Protein AF-A0A7Y2H9N5-F1 (afdb_monomer)

Sequence (284 aa):
MPDDRLIKADSIVIKDEVNLEAYFSIPNNLPDISNSGILATIIVDNEKDGYAIYPQGFRVRKGTVVSSENAFQDFYELSEIRHVDGIAFPFRNILYETIRNTFFHVAIWFAMFLLLVISCFYSIRYLRLGSYIDDLKSSSLTTVAIYFGMAGIITGSIWAKFTWGTFWTSDIKLNMSAIALLIYLAYLVLRNSISDVDSKARISAVYNLFAFVCLMILVMVIPRLTDSLHPGNGGNPALGGEDLDNTLRMVFYPAIIAYTLLGIWMAQLFYRYKRLKMKIKLKE

pLDDT: mean 84.56, std 14.99, range [38.84, 98.81]

Radius of gyration: 26.92 Å; Cα contacts (8 Å, |Δi|>4): 345; chains: 1; bounding box: 56×37×90 Å

Nearest PDB structures (foldseek):
  7f02-assembly1_C  TM=8.767E-01  e=5.981E-07  Escherichia coli BL21(DE3)
  8uao-assembly1_B  TM=3.957E-01  e=4.731E+00  synthetic construct
  4o9u-assembly1_B  TM=2.502E-01  e=1.373E+00  Thermus thermophilus HB27
  3c18-assembly2_C  TM=2.153E-01  e=1.942E+00  Exiguobacterium sibiricum 255-15
  4o9t-assembly3_F  TM=2.279E-01  e=5.767E+00  Thermus thermophilus HB27

Mean predicted aligned error: 9.77 Å

Structure (mmCIF, N/CA/C/O backbone):
data_AF-A0A7Y2H9N5-F1
#
_entry.id   AF-A0A7Y2H9N5-F1
#
loop_
_atom_site.group_PDB
_atom_site.id
_atom_site.type_symbol
_atom_site.label_atom_id
_atom_site.label_alt_id
_atom_site.label_comp_id
_atom_site.label_asym_id
_atom_site.label_entity_id
_atom_site.label_seq_id
_atom_site.pdbx_PDB_ins_code
_atom_site.Cartn_x
_atom_site.Cartn_y
_atom_site.Cartn_z
_atom_site.occupancy
_atom_site.B_iso_or_equiv
_atom_site.auth_seq_id
_atom_site.auth_comp_id
_atom_site.auth_asym_id
_atom_site.auth_atom_id
_atom_site.pdbx_PDB_model_num
ATOM 1 N N . MET A 1 1 ? 12.245 8.462 -39.041 1.00 47.53 1 MET A N 1
ATOM 2 C CA . MET A 1 1 ? 11.775 7.437 -40.000 1.00 47.53 1 MET A CA 1
ATOM 3 C C . MET A 1 1 ? 10.300 7.713 -40.246 1.00 47.53 1 MET A C 1
ATOM 5 O O . MET A 1 1 ? 9.697 8.241 -39.322 1.00 47.53 1 MET A O 1
ATOM 9 N N . PRO A 1 2 ? 9.701 7.409 -41.413 1.00 46.94 2 PRO A N 1
ATOM 10 C CA . PRO A 1 2 ? 8.264 7.114 -41.407 1.00 46.94 2 PRO A CA 1
ATOM 11 C C . PRO A 1 2 ? 8.028 6.057 -40.317 1.00 46.94 2 PRO A C 1
ATOM 13 O O . PRO A 1 2 ? 8.857 5.153 -40.196 1.00 46.94 2 PRO A O 1
ATOM 16 N N . ASP A 1 3 ? 7.004 6.248 -39.491 1.00 57.97 3 ASP A N 1
ATOM 17 C CA . ASP A 1 3 ? 6.936 5.769 -38.098 1.00 57.97 3 ASP A CA 1
ATOM 18 C C . ASP A 1 3 ? 7.091 4.246 -37.880 1.00 57.97 3 ASP A C 1
ATOM 20 O O . ASP A 1 3 ? 7.321 3.826 -36.749 1.00 57.97 3 ASP A O 1
ATOM 24 N N . ASP A 1 4 ? 7.116 3.438 -38.947 1.00 67.00 4 ASP A N 1
ATOM 25 C CA . ASP A 1 4 ? 7.062 1.974 -38.881 1.00 67.00 4 ASP A CA 1
ATOM 26 C C . ASP A 1 4 ? 8.245 1.214 -39.525 1.00 67.00 4 ASP A C 1
ATOM 28 O O . ASP A 1 4 ? 8.124 0.031 -39.845 1.00 67.00 4 ASP A O 1
ATOM 32 N N . ARG A 1 5 ? 9.397 1.863 -39.758 1.00 75.25 5 ARG A N 1
ATOM 33 C CA . ARG A 1 5 ? 10.570 1.211 -40.386 1.00 75.25 5 ARG A CA 1
ATOM 34 C C . ARG A 1 5 ? 11.716 0.951 -39.414 1.00 75.25 5 ARG A C 1
ATOM 36 O O . ARG A 1 5 ? 12.209 1.872 -38.761 1.00 75.25 5 ARG A O 1
ATOM 43 N N . LEU A 1 6 ? 12.194 -0.289 -39.399 1.00 82.75 6 LEU A N 1
ATOM 44 C CA . LEU A 1 6 ? 13.277 -0.791 -38.558 1.00 82.75 6 LEU A CA 1
ATOM 45 C C . LEU A 1 6 ? 14.574 -0.956 -39.356 1.00 82.75 6 LEU A C 1
ATOM 47 O O . LEU A 1 6 ? 14.556 -1.296 -40.539 1.00 82.75 6 LEU A O 1
ATOM 51 N N . ILE A 1 7 ? 15.703 -0.765 -38.673 1.00 85.56 7 ILE A N 1
ATOM 52 C CA . ILE A 1 7 ? 17.037 -1.128 -39.159 1.00 85.56 7 ILE A CA 1
ATOM 53 C C . ILE A 1 7 ? 17.534 -2.291 -38.298 1.00 85.56 7 ILE A C 1
ATOM 55 O O . ILE A 1 7 ? 17.588 -2.166 -37.072 1.00 85.56 7 ILE A O 1
ATOM 59 N N . LYS A 1 8 ? 17.898 -3.416 -38.925 1.00 86.62 8 LYS A N 1
ATOM 60 C CA . LYS A 1 8 ? 18.530 -4.545 -38.225 1.00 86.62 8 LYS A CA 1
ATOM 61 C C . LYS A 1 8 ? 20.009 -4.249 -37.974 1.00 86.62 8 LYS A C 1
ATOM 63 O O . LYS A 1 8 ? 20.647 -3.539 -38.746 1.00 86.62 8 LYS A O 1
ATOM 68 N N . ALA A 1 9 ? 20.536 -4.793 -36.881 1.00 88.50 9 ALA A N 1
ATOM 69 C CA . ALA A 1 9 ? 21.967 -4.748 -36.616 1.00 88.50 9 ALA A CA 1
ATOM 70 C C . ALA A 1 9 ? 22.714 -5.570 -37.674 1.00 88.50 9 ALA A C 1
ATOM 72 O O . ALA A 1 9 ? 22.300 -6.685 -37.991 1.00 88.50 9 ALA A O 1
ATOM 73 N N . ASP A 1 10 ? 23.826 -5.040 -38.178 1.00 86.62 10 ASP A N 1
ATOM 74 C CA . ASP A 1 10 ? 24.719 -5.747 -39.100 1.00 86.62 10 ASP A CA 1
ATOM 75 C C . ASP A 1 10 ? 25.422 -6.907 -38.387 1.00 86.62 10 ASP A C 1
ATOM 77 O O . ASP A 1 10 ? 25.680 -7.961 -38.966 1.00 86.62 10 ASP A O 1
ATOM 81 N N . SER A 1 11 ? 25.738 -6.713 -37.105 1.00 88.94 11 SER A N 1
ATOM 82 C CA . SER A 1 11 ? 26.273 -7.755 -36.237 1.00 88.94 11 SER A CA 1
ATOM 83 C C . SER A 1 11 ? 25.913 -7.501 -34.776 1.00 88.94 11 SER A C 1
ATOM 85 O O . SER A 1 11 ? 25.726 -6.360 -34.346 1.00 88.94 11 SER A O 1
ATOM 87 N N . ILE A 1 12 ? 25.801 -8.591 -34.016 1.00 91.12 12 ILE A N 1
ATOM 88 C CA . ILE A 1 12 ? 25.494 -8.588 -32.586 1.00 91.12 12 ILE A CA 1
ATOM 89 C C . ILE A 1 12 ? 26.503 -9.498 -31.887 1.00 91.12 12 ILE A C 1
ATOM 91 O O . ILE A 1 12 ? 26.704 -10.641 -32.297 1.00 91.12 12 ILE A O 1
ATOM 95 N N . VAL A 1 13 ? 27.121 -9.000 -30.821 1.00 92.94 13 VAL A N 1
ATOM 96 C CA . VAL A 1 13 ? 28.043 -9.736 -29.955 1.00 92.94 13 VAL A CA 1
ATOM 97 C C . VAL A 1 13 ? 27.465 -9.746 -28.545 1.00 92.94 13 VAL A C 1
ATOM 99 O O . VAL A 1 13 ? 27.363 -8.709 -27.893 1.00 92.94 13 VAL A O 1
ATOM 102 N N . ILE A 1 14 ? 27.076 -10.924 -28.061 1.00 89.69 14 ILE A N 1
ATOM 103 C CA . ILE A 1 14 ? 26.578 -11.097 -26.691 1.00 89.69 14 ILE A CA 1
ATOM 104 C C . ILE A 1 14 ? 27.788 -11.141 -25.754 1.00 89.69 14 ILE A C 1
ATOM 106 O O . ILE A 1 14 ? 28.658 -11.996 -25.921 1.00 89.69 14 ILE A O 1
ATOM 110 N N . LYS A 1 15 ? 27.858 -10.218 -24.788 1.00 90.75 15 LYS A N 1
ATOM 111 C CA . LYS A 1 15 ? 28.955 -10.166 -23.809 1.00 90.75 15 LYS A CA 1
ATOM 112 C C . LYS A 1 15 ? 28.646 -10.988 -22.566 1.00 90.75 15 LYS A C 1
ATOM 114 O O . LYS A 1 15 ? 29.507 -11.730 -22.104 1.00 90.75 15 LYS A O 1
ATOM 119 N N . ASP A 1 16 ? 27.436 -10.848 -22.037 1.00 87.12 16 ASP A N 1
ATOM 120 C CA . ASP A 1 16 ? 26.943 -11.582 -20.871 1.00 87.12 16 ASP A CA 1
ATOM 121 C C . ASP A 1 16 ? 25.401 -11.571 -20.831 1.00 87.12 16 ASP A C 1
ATOM 123 O O . ASP A 1 16 ? 24.751 -11.242 -21.823 1.00 87.12 16 ASP A O 1
ATOM 127 N N . GLU A 1 17 ? 24.814 -11.964 -19.697 1.00 77.00 17 GLU A N 1
ATOM 128 C CA . GLU A 1 17 ? 23.360 -12.053 -19.499 1.00 77.00 17 GLU A CA 1
ATOM 129 C C . GLU A 1 17 ? 22.627 -10.703 -19.601 1.00 77.00 17 GLU A C 1
ATOM 131 O O . GLU A 1 17 ? 21.421 -10.688 -19.837 1.00 77.00 17 GLU A O 1
ATOM 136 N N . VAL A 1 18 ? 23.320 -9.574 -19.419 1.00 77.38 18 VAL A N 1
ATOM 137 C CA . VAL A 1 18 ? 22.718 -8.227 -19.404 1.00 77.38 18 VAL A CA 1
ATOM 138 C C . VAL A 1 18 ? 23.385 -7.238 -20.365 1.00 77.38 18 VAL A C 1
ATOM 140 O O . VAL A 1 18 ? 22.888 -6.125 -20.530 1.00 77.38 18 VAL A O 1
ATOM 143 N N . ASN A 1 19 ? 24.480 -7.623 -21.024 1.00 82.94 19 ASN A N 1
ATOM 144 C CA . ASN A 1 19 ? 25.237 -6.778 -21.942 1.00 82.94 19 ASN A CA 1
ATOM 145 C C . ASN A 1 19 ? 25.379 -7.423 -23.328 1.00 82.94 19 ASN A C 1
ATOM 147 O O . ASN A 1 19 ? 25.821 -8.565 -23.477 1.00 82.94 19 ASN A O 1
ATOM 151 N N . LEU A 1 20 ? 25.111 -6.631 -24.366 1.00 89.25 20 LEU A N 1
ATOM 152 C CA . LEU A 1 20 ? 25.416 -6.951 -25.760 1.00 89.25 20 LEU A CA 1
ATOM 153 C C . LEU A 1 20 ? 26.027 -5.735 -26.462 1.00 89.25 20 LEU A C 1
ATOM 155 O O . LEU A 1 20 ? 25.788 -4.593 -26.069 1.00 89.25 20 LEU A O 1
ATOM 159 N N . GLU A 1 21 ? 26.799 -5.981 -27.513 1.00 91.50 21 GLU A N 1
ATOM 160 C CA . GLU A 1 21 ? 27.216 -4.977 -28.490 1.00 91.50 21 GLU A CA 1
ATOM 161 C C . GLU A 1 21 ? 26.502 -5.234 -29.810 1.00 91.50 21 GLU A C 1
ATOM 163 O O . GLU A 1 21 ? 26.404 -6.374 -30.257 1.00 91.50 21 GLU A O 1
ATOM 168 N N . ALA A 1 22 ? 26.003 -4.175 -30.437 1.00 89.94 22 ALA A N 1
ATOM 169 C CA . ALA A 1 22 ? 25.350 -4.248 -31.733 1.00 89.94 22 ALA A CA 1
ATOM 170 C C . ALA A 1 22 ? 25.894 -3.146 -32.641 1.00 89.94 22 ALA A C 1
ATOM 172 O O . ALA A 1 22 ? 26.078 -2.004 -32.210 1.00 89.94 22 ALA A O 1
ATOM 173 N N . TYR A 1 23 ? 26.149 -3.502 -33.895 1.00 87.75 23 TYR A N 1
ATOM 174 C CA . TYR A 1 23 ? 26.691 -2.607 -34.908 1.00 87.75 23 TYR A CA 1
ATOM 175 C C . TYR A 1 23 ? 25.625 -2.329 -35.957 1.00 87.75 23 TYR A C 1
ATOM 177 O O . TYR A 1 23 ? 24.941 -3.245 -36.404 1.00 87.75 23 TYR A O 1
ATOM 185 N N . PHE A 1 24 ? 25.483 -1.062 -36.333 1.00 84.56 24 PHE A N 1
ATOM 186 C CA . PHE A 1 24 ? 24.484 -0.616 -37.294 1.00 84.56 24 PHE A CA 1
ATOM 187 C C . PHE A 1 24 ? 25.129 0.317 -38.309 1.00 84.56 24 PHE A C 1
ATOM 189 O O . PHE A 1 24 ? 25.704 1.347 -37.949 1.00 84.56 24 PHE A O 1
ATOM 196 N N . SER A 1 25 ? 24.954 -0.003 -39.579 1.00 81.25 25 SER A N 1
ATOM 197 C CA . SER A 1 25 ? 25.138 0.925 -40.680 1.00 81.25 25 SER A CA 1
ATOM 198 C C . SER A 1 25 ? 23.937 1.859 -40.689 1.00 81.25 25 SER A C 1
ATOM 200 O O . SER A 1 25 ? 22.802 1.403 -40.629 1.00 81.25 25 SER A O 1
ATOM 202 N N . ILE A 1 26 ? 24.172 3.171 -40.685 1.00 78.69 26 ILE A N 1
ATOM 203 C CA . ILE A 1 26 ? 23.103 4.175 -40.668 1.00 78.69 26 ILE A CA 1
ATOM 204 C C . ILE A 1 26 ? 23.019 4.809 -42.058 1.00 78.69 26 ILE A C 1
ATOM 206 O O . ILE A 1 26 ? 24.026 5.339 -42.534 1.00 78.69 26 ILE A O 1
ATOM 210 N N . PRO A 1 27 ? 21.847 4.799 -42.717 1.00 74.06 27 PRO A N 1
ATOM 211 C CA . PRO A 1 27 ? 21.737 5.294 -44.077 1.00 74.06 27 PRO A CA 1
ATOM 212 C C . PRO A 1 27 ? 21.846 6.825 -44.131 1.00 74.06 27 PRO A C 1
ATOM 214 O O . PRO A 1 27 ? 21.328 7.557 -43.285 1.00 74.06 27 PRO A O 1
ATOM 217 N N . ASN A 1 28 ? 22.508 7.327 -45.176 1.00 69.00 28 ASN A N 1
ATOM 218 C CA . ASN A 1 28 ? 22.804 8.756 -45.346 1.00 69.00 28 ASN A CA 1
ATOM 219 C C . ASN A 1 28 ? 21.582 9.607 -45.748 1.00 69.00 28 ASN A C 1
ATOM 221 O O . ASN A 1 28 ? 21.656 10.837 -45.739 1.00 69.00 28 ASN A O 1
ATOM 225 N N . ASN A 1 29 ? 20.463 8.973 -46.110 1.00 67.25 29 ASN A N 1
ATOM 226 C CA . ASN A 1 29 ? 19.250 9.605 -46.638 1.00 67.25 29 ASN A CA 1
ATOM 227 C C . ASN A 1 29 ? 18.117 9.745 -45.601 1.00 67.25 29 ASN A C 1
ATOM 229 O O . ASN A 1 29 ? 16.952 9.873 -45.981 1.00 67.25 29 ASN A O 1
ATOM 233 N N . LEU A 1 30 ? 18.428 9.719 -44.300 1.00 69.75 30 LEU A N 1
ATOM 234 C CA . LEU A 1 30 ? 17.408 9.895 -43.265 1.00 69.75 30 LEU A CA 1
ATOM 235 C C . LEU A 1 30 ? 16.786 11.308 -43.325 1.00 69.75 30 LEU A C 1
ATOM 237 O O . LEU A 1 30 ? 17.517 12.296 -43.437 1.00 69.75 30 LEU A O 1
ATOM 241 N N . PRO A 1 31 ? 15.449 11.434 -43.240 1.00 61.16 31 PRO A N 1
ATOM 242 C CA . PRO A 1 31 ? 14.781 12.730 -43.240 1.00 61.16 31 PRO A CA 1
ATOM 243 C C . PRO A 1 31 ? 15.096 13.506 -41.951 1.00 61.16 31 PRO A C 1
ATOM 245 O O . PRO A 1 31 ? 15.011 12.957 -40.858 1.00 61.16 31 PRO A O 1
ATOM 248 N N . ASP A 1 32 ? 15.427 14.790 -42.101 1.00 58.81 32 ASP A N 1
ATOM 249 C CA . ASP A 1 32 ? 15.583 15.779 -41.023 1.00 58.81 32 ASP A CA 1
ATOM 250 C C . ASP A 1 32 ? 16.730 15.548 -40.010 1.00 58.81 32 ASP A C 1
ATOM 252 O O . ASP A 1 32 ? 16.588 15.666 -38.794 1.00 58.81 32 ASP A O 1
ATOM 256 N N . ILE A 1 33 ? 17.937 15.274 -40.514 1.00 60.38 33 ILE A N 1
ATOM 257 C CA . ILE A 1 33 ? 19.158 15.168 -39.686 1.00 60.38 33 ILE A CA 1
ATOM 258 C C . ILE A 1 33 ? 19.819 16.540 -39.421 1.00 60.38 33 ILE A C 1
ATOM 260 O O . ILE A 1 33 ? 21.003 16.613 -39.088 1.00 60.38 33 ILE A O 1
ATOM 264 N N . SER A 1 34 ? 19.094 17.641 -39.641 1.00 58.47 34 SER A N 1
ATOM 265 C CA . SER A 1 34 ? 19.713 18.925 -39.986 1.00 58.47 34 SER A CA 1
ATOM 266 C C . SER A 1 34 ? 20.311 19.704 -38.806 1.00 58.47 34 SER A C 1
ATOM 268 O O . SER A 1 34 ? 21.238 20.464 -39.056 1.00 58.47 34 SER A O 1
ATOM 270 N N . ASN A 1 35 ? 19.884 19.485 -37.545 1.00 58.19 35 ASN A N 1
ATOM 271 C CA . ASN A 1 35 ? 20.602 19.984 -36.346 1.00 58.19 35 ASN A CA 1
ATOM 272 C C . ASN A 1 35 ? 20.184 19.349 -34.998 1.00 58.19 35 ASN A C 1
ATOM 274 O O . ASN A 1 35 ? 21.025 19.138 -34.123 1.00 58.19 35 ASN A O 1
ATOM 278 N N . SER A 1 36 ? 18.901 19.032 -34.793 1.00 66.19 36 SER A N 1
ATOM 279 C CA . SER A 1 36 ? 18.397 18.468 -33.525 1.00 66.19 36 SER A CA 1
ATOM 280 C C . SER A 1 36 ? 18.684 16.970 -33.371 1.00 66.19 36 SER A C 1
ATOM 282 O O . SER A 1 36 ? 18.802 16.501 -32.235 1.00 66.19 36 SER A O 1
ATOM 284 N N . GLY A 1 37 ? 18.877 16.252 -34.483 1.00 74.19 37 GLY A N 1
ATOM 285 C CA . GLY A 1 37 ? 19.031 14.798 -34.541 1.00 74.19 37 GLY A CA 1
ATOM 286 C C . GLY A 1 37 ? 17.701 14.053 -34.405 1.00 74.19 37 GLY A C 1
ATOM 287 O O . GLY A 1 37 ? 16.731 14.584 -33.873 1.00 74.19 37 GLY A O 1
ATOM 288 N N . ILE A 1 38 ? 17.673 12.804 -34.859 1.00 78.94 38 ILE A N 1
ATOM 289 C CA . ILE A 1 38 ? 16.494 11.933 -34.810 1.00 78.94 38 ILE A CA 1
ATOM 290 C C . ILE A 1 38 ? 16.573 11.097 -33.534 1.00 78.94 38 ILE A C 1
ATOM 292 O O . ILE A 1 38 ? 17.585 10.438 -33.290 1.00 78.94 38 ILE A O 1
ATOM 296 N N . LEU A 1 39 ? 15.523 11.126 -32.713 1.00 80.81 39 LEU A N 1
ATOM 297 C CA . LEU A 1 39 ? 15.382 10.190 -31.598 1.00 80.81 39 LEU A CA 1
ATOM 298 C C . LEU A 1 39 ? 15.003 8.822 -32.160 1.00 80.81 39 LEU A C 1
ATOM 300 O O . LEU A 1 39 ? 13.999 8.694 -32.857 1.00 80.81 39 LEU A O 1
ATOM 304 N N . ALA A 1 40 ? 15.826 7.821 -31.875 1.00 82.31 40 ALA A N 1
ATOM 305 C CA . ALA A 1 40 ? 15.639 6.460 -32.341 1.00 82.31 40 ALA A CA 1
ATOM 306 C C . ALA A 1 40 ? 15.223 5.555 -31.178 1.00 82.31 40 ALA A C 1
ATOM 308 O O . ALA A 1 40 ? 15.714 5.686 -30.055 1.00 82.31 40 ALA A O 1
ATOM 309 N N . THR A 1 41 ? 14.312 4.632 -31.467 1.00 84.81 41 THR A N 1
ATOM 310 C CA . THR A 1 41 ? 13.869 3.582 -30.549 1.00 84.81 41 THR A CA 1
ATOM 311 C C . THR A 1 41 ? 14.724 2.339 -30.768 1.00 84.81 41 THR A C 1
ATOM 313 O O . THR A 1 41 ? 14.961 1.957 -31.911 1.00 84.81 41 THR A O 1
ATOM 316 N N . ILE A 1 42 ? 15.188 1.709 -29.687 1.00 86.94 42 ILE A N 1
ATOM 317 C CA . ILE A 1 42 ? 15.869 0.408 -29.757 1.00 86.94 42 ILE A CA 1
ATOM 318 C C . ILE A 1 42 ? 14.825 -0.683 -29.561 1.00 86.94 42 ILE A C 1
ATOM 320 O O . ILE A 1 42 ? 14.018 -0.598 -28.636 1.00 86.94 42 ILE A O 1
ATOM 324 N N . ILE A 1 43 ? 14.869 -1.709 -30.403 1.00 86.81 43 ILE A N 1
ATOM 325 C CA . ILE A 1 43 ? 14.078 -2.925 -30.237 1.00 86.81 43 ILE A CA 1
ATOM 326 C C . ILE A 1 43 ? 15.050 -4.097 -30.181 1.00 86.81 43 ILE A C 1
ATOM 328 O O . ILE A 1 43 ? 15.887 -4.252 -31.068 1.00 86.81 43 ILE A O 1
ATOM 332 N N . VAL A 1 44 ? 14.954 -4.895 -29.122 1.00 86.38 44 VAL A N 1
ATOM 333 C CA . VAL A 1 44 ? 15.681 -6.158 -28.981 1.00 86.38 44 VAL A CA 1
ATOM 334 C C . VAL A 1 44 ? 14.660 -7.268 -29.146 1.00 86.38 44 VAL A C 1
ATOM 336 O O . VAL A 1 44 ? 13.798 -7.418 -28.290 1.00 86.38 44 VAL A O 1
ATOM 339 N N . ASP A 1 45 ? 14.737 -8.003 -30.250 1.00 85.81 45 ASP A N 1
ATOM 340 C CA . ASP A 1 45 ? 13.854 -9.136 -30.537 1.00 85.81 45 ASP A CA 1
ATOM 341 C C . ASP A 1 45 ? 14.547 -10.451 -30.149 1.00 85.81 45 ASP A C 1
ATOM 343 O O . ASP A 1 45 ? 15.654 -10.738 -30.614 1.00 85.81 45 ASP A O 1
ATOM 347 N N . ASN A 1 46 ? 13.924 -11.230 -29.265 1.00 81.25 46 ASN A N 1
ATOM 348 C CA . ASN A 1 46 ? 14.440 -12.491 -28.747 1.00 81.25 46 ASN A CA 1
ATOM 349 C C . ASN A 1 46 ? 13.488 -13.644 -29.089 1.00 81.25 46 ASN A C 1
ATOM 351 O O . ASN A 1 46 ? 12.280 -13.570 -28.883 1.00 81.25 46 ASN A O 1
ATOM 355 N N . GLU A 1 47 ? 14.047 -14.764 -29.554 1.00 79.94 47 GLU A N 1
ATOM 356 C CA . GLU A 1 47 ? 13.242 -15.909 -29.997 1.00 79.94 47 GLU A CA 1
ATOM 357 C C . GLU A 1 47 ? 12.463 -16.607 -28.867 1.00 79.94 47 GLU A C 1
ATOM 359 O O . GLU A 1 47 ? 11.470 -17.275 -29.142 1.00 79.94 47 GLU A O 1
ATOM 364 N N . LYS A 1 48 ? 12.928 -16.494 -27.615 1.00 76.19 48 LYS A N 1
ATOM 365 C CA . LYS A 1 48 ? 12.340 -17.128 -26.426 1.00 76.19 48 LYS A CA 1
ATOM 366 C C . LYS A 1 48 ? 11.454 -16.181 -25.627 1.00 76.19 48 LYS A C 1
ATOM 368 O O . LYS A 1 48 ? 10.390 -16.597 -25.187 1.00 76.19 48 LYS A O 1
ATOM 373 N N . ASP A 1 49 ? 11.908 -14.948 -25.425 1.00 72.44 49 ASP A N 1
ATOM 374 C CA . ASP A 1 49 ? 11.274 -13.994 -24.506 1.00 72.44 49 ASP A CA 1
ATOM 375 C C . ASP A 1 49 ? 10.415 -12.941 -25.232 1.00 72.44 49 ASP A C 1
ATOM 377 O O . ASP A 1 49 ? 9.724 -12.152 -24.587 1.00 72.44 49 ASP A O 1
ATOM 381 N N . GLY A 1 50 ? 10.431 -12.930 -26.569 1.00 77.25 50 GLY A N 1
ATOM 382 C CA . GLY A 1 50 ? 9.791 -11.901 -27.385 1.00 77.25 50 GLY A CA 1
ATOM 383 C C . GLY A 1 50 ? 10.634 -10.631 -27.458 1.00 77.25 50 GLY A C 1
ATOM 384 O O . GLY A 1 50 ? 11.861 -10.674 -27.357 1.00 77.25 50 GLY A O 1
ATOM 385 N N . TYR A 1 51 ? 9.988 -9.482 -27.648 1.00 79.19 51 TYR A N 1
ATOM 386 C CA . TYR A 1 51 ? 10.690 -8.222 -27.873 1.00 79.19 51 TYR A CA 1
ATOM 387 C C . TYR A 1 51 ? 10.705 -7.293 -26.651 1.00 79.19 51 TYR A C 1
ATOM 389 O O . TYR A 1 51 ? 9.741 -7.183 -25.893 1.00 79.19 51 TYR A O 1
ATOM 397 N N . ALA A 1 52 ? 11.795 -6.543 -26.509 1.00 77.94 52 ALA A N 1
ATOM 398 C CA . ALA A 1 52 ? 11.941 -5.432 -25.577 1.00 77.94 52 ALA A CA 1
ATOM 399 C C . ALA A 1 52 ? 12.110 -4.118 -26.348 1.00 77.94 52 ALA A C 1
ATOM 401 O O . ALA A 1 52 ? 12.884 -4.047 -27.302 1.00 77.94 52 ALA A O 1
ATOM 402 N N . ILE A 1 53 ? 11.412 -3.060 -25.921 1.00 78.69 53 ILE A N 1
ATOM 403 C CA . ILE A 1 53 ? 11.459 -1.740 -26.565 1.00 78.69 53 ILE A CA 1
ATOM 404 C C . ILE A 1 53 ? 12.071 -0.718 -25.610 1.00 78.69 53 ILE A C 1
ATOM 406 O O . ILE A 1 53 ? 11.627 -0.573 -24.472 1.00 78.69 53 ILE A O 1
ATOM 410 N N . TYR A 1 54 ? 13.039 0.051 -26.107 1.00 78.69 54 TYR A N 1
ATOM 411 C CA . TYR A 1 54 ? 13.530 1.265 -25.469 1.00 78.69 54 TYR A CA 1
ATOM 412 C C . TYR A 1 54 ? 13.203 2.500 -26.319 1.00 78.69 54 TYR A C 1
ATOM 414 O O . TYR A 1 54 ? 13.968 2.843 -27.232 1.00 78.69 54 TYR A O 1
ATOM 422 N N . PRO A 1 55 ? 12.069 3.174 -26.055 1.00 79.12 55 PRO A N 1
ATOM 423 C CA . PRO A 1 55 ? 11.684 4.367 -26.794 1.00 79.12 55 PRO A CA 1
ATOM 424 C C . PRO A 1 55 ? 12.730 5.469 -26.637 1.00 79.12 55 PRO A C 1
ATOM 426 O O . PRO A 1 55 ? 13.175 5.743 -25.525 1.00 79.12 55 PRO A O 1
ATOM 429 N N . GLN A 1 56 ? 13.097 6.117 -27.746 1.00 81.56 56 GLN A N 1
ATOM 430 C CA . GLN A 1 56 ? 14.015 7.267 -27.751 1.00 81.56 56 GLN A CA 1
ATOM 431 C C . GLN A 1 56 ? 15.374 6.999 -27.068 1.00 81.56 56 GLN A C 1
ATOM 433 O O . GLN A 1 56 ? 15.980 7.908 -26.500 1.00 81.56 56 GLN A O 1
ATOM 438 N N . GLY A 1 57 ? 15.861 5.756 -27.121 1.00 78.12 57 GLY A N 1
ATOM 439 C CA . GLY A 1 57 ? 17.053 5.326 -26.395 1.00 78.12 57 GLY A CA 1
ATOM 440 C C . GLY A 1 57 ? 18.356 6.001 -26.819 1.00 78.12 57 GLY A C 1
ATOM 441 O O . GLY A 1 57 ? 19.294 6.082 -26.030 1.00 78.12 57 GLY A O 1
ATOM 442 N N . PHE A 1 58 ? 18.428 6.507 -28.049 1.00 83.06 58 PHE A N 1
ATOM 443 C CA . PHE A 1 58 ? 19.582 7.260 -28.526 1.00 83.06 58 PHE A CA 1
ATOM 444 C C . PHE A 1 58 ? 19.184 8.270 -29.597 1.00 83.06 58 PHE A C 1
ATOM 446 O O . PHE A 1 58 ? 18.074 8.264 -30.133 1.00 83.06 58 PHE A O 1
ATOM 453 N N . ARG A 1 59 ? 20.112 9.177 -29.900 1.00 84.31 59 ARG A N 1
ATOM 454 C CA . ARG A 1 59 ? 19.912 10.238 -30.881 1.00 84.31 59 ARG A CA 1
ATOM 455 C C . ARG A 1 59 ? 20.907 10.092 -32.018 1.00 84.31 59 ARG A C 1
ATOM 457 O O . ARG A 1 59 ? 22.112 10.197 -31.802 1.00 84.31 59 ARG A O 1
ATOM 464 N N . VAL A 1 60 ? 20.392 9.927 -33.228 1.00 79.81 60 VAL A N 1
ATOM 465 C CA . VAL A 1 60 ? 21.188 9.869 -34.455 1.00 79.81 60 VAL A CA 1
ATOM 466 C C . VAL A 1 60 ? 21.362 11.280 -35.008 1.00 79.81 60 VAL A C 1
ATOM 468 O O . VAL A 1 60 ? 20.395 12.027 -35.164 1.00 79.81 60 VAL A O 1
ATOM 471 N N . ARG A 1 61 ? 22.605 11.663 -35.300 1.00 76.44 61 ARG A N 1
ATOM 472 C CA . ARG A 1 61 ? 22.964 12.940 -35.934 1.00 76.44 61 ARG A CA 1
ATOM 473 C C . ARG A 1 61 ? 23.797 12.677 -37.179 1.00 76.44 61 ARG A C 1
ATOM 475 O O . ARG A 1 61 ? 24.408 11.620 -37.303 1.00 76.44 61 ARG A O 1
ATOM 482 N N . LYS A 1 62 ? 23.840 13.651 -38.086 1.00 72.75 62 LYS A N 1
ATOM 483 C CA . LYS A 1 62 ? 24.635 13.540 -39.305 1.00 72.75 62 LYS A CA 1
ATOM 484 C C . LYS A 1 62 ? 26.113 13.550 -38.923 1.00 72.75 62 LYS A C 1
ATOM 486 O O . LYS A 1 62 ? 26.571 14.485 -38.269 1.00 72.75 62 LYS A O 1
ATOM 491 N N . GLY A 1 63 ? 26.833 12.501 -39.306 1.00 66.25 63 GLY A N 1
ATOM 492 C CA . GLY A 1 63 ? 28.280 12.432 -39.134 1.00 66.25 63 GLY A CA 1
ATOM 493 C C . GLY A 1 63 ? 29.007 13.404 -40.066 1.00 66.25 63 GLY A C 1
ATOM 494 O O . GLY A 1 63 ? 28.498 13.781 -41.121 1.00 66.25 63 GLY A O 1
ATOM 495 N N . THR A 1 64 ? 30.216 13.805 -39.680 1.00 62.31 64 THR A N 1
ATOM 496 C CA . THR A 1 64 ? 31.141 14.591 -40.516 1.00 62.31 64 THR A CA 1
ATOM 497 C C . THR A 1 64 ? 31.864 13.740 -41.560 1.00 62.31 64 THR A C 1
ATOM 499 O O . THR A 1 64 ? 32.311 14.275 -42.571 1.00 62.31 64 THR A O 1
ATOM 502 N N . VAL A 1 65 ? 31.959 12.425 -41.342 1.00 60.25 65 VAL A N 1
ATOM 503 C CA . VAL A 1 65 ? 32.540 11.458 -42.280 1.00 60.25 65 VAL A CA 1
ATOM 504 C C . VAL A 1 65 ? 31.396 10.717 -42.961 1.00 60.25 65 VAL A C 1
ATOM 506 O O . VAL A 1 65 ? 30.711 9.915 -42.333 1.00 60.25 65 VAL A O 1
ATOM 509 N N . VAL A 1 66 ? 31.171 11.025 -44.235 1.00 59.34 66 VAL A N 1
ATOM 510 C CA . VAL A 1 66 ? 30.203 10.326 -45.084 1.00 59.34 66 VAL A CA 1
ATOM 511 C C . VAL A 1 66 ? 30.996 9.315 -45.903 1.00 59.34 66 VAL A C 1
ATOM 513 O O . VAL A 1 66 ? 31.777 9.707 -46.769 1.00 59.34 66 VAL A O 1
ATOM 516 N N . SER A 1 67 ? 30.848 8.023 -45.610 1.00 57.72 67 SER A N 1
ATOM 517 C CA . SER A 1 67 ? 31.344 6.975 -46.501 1.00 57.72 67 SER A CA 1
ATOM 518 C C . SER A 1 67 ? 30.616 7.093 -47.844 1.00 57.72 67 SER A C 1
ATOM 520 O O . SER A 1 67 ? 29.396 7.235 -47.900 1.00 57.72 67 SER A O 1
ATOM 522 N N . SER A 1 68 ? 31.378 7.087 -48.937 1.00 53.06 68 SER A N 1
ATOM 523 C CA . SER A 1 68 ? 30.899 7.277 -50.315 1.00 53.06 68 SER A CA 1
ATOM 524 C C . SER A 1 68 ? 30.120 6.086 -50.882 1.00 53.06 68 SER A C 1
ATOM 526 O O . SER A 1 68 ? 29.699 6.121 -52.036 1.00 53.06 68 SER A O 1
ATOM 528 N N . GLU A 1 69 ? 29.943 5.023 -50.100 1.00 55.84 69 GLU A N 1
ATOM 529 C CA . GLU A 1 69 ? 29.128 3.881 -50.485 1.00 55.84 69 GLU A CA 1
ATOM 530 C C . GLU A 1 69 ? 27.670 4.162 -50.120 1.00 55.84 69 GLU A C 1
ATOM 532 O O . GLU A 1 69 ? 27.319 4.357 -48.955 1.00 55.84 69 GLU A O 1
ATOM 537 N N . ASN A 1 70 ? 26.807 4.185 -51.137 1.00 49.69 70 ASN A N 1
ATOM 538 C CA . ASN A 1 70 ? 25.365 4.112 -50.945 1.00 49.69 70 ASN A CA 1
ATOM 539 C C . ASN A 1 70 ? 25.035 2.716 -50.406 1.00 49.69 70 ASN A C 1
ATOM 541 O O . ASN A 1 70 ? 24.696 1.818 -51.175 1.00 49.69 70 ASN A O 1
ATOM 545 N N . ALA A 1 71 ? 25.163 2.524 -49.094 1.00 53.94 71 ALA A N 1
ATOM 546 C CA . ALA A 1 71 ? 24.644 1.344 -48.429 1.00 53.94 71 ALA A CA 1
ATOM 547 C C . ALA A 1 71 ? 23.115 1.369 -48.573 1.00 53.94 71 ALA A C 1
ATOM 549 O O . ALA A 1 71 ? 22.415 2.093 -47.863 1.00 53.94 71 ALA A O 1
ATOM 550 N N . PHE A 1 72 ? 22.599 0.632 -49.558 1.00 53.16 72 PHE A N 1
ATOM 551 C CA . PHE A 1 72 ? 21.203 0.226 -49.560 1.00 53.16 72 PHE A CA 1
ATOM 552 C C . PHE A 1 72 ? 21.019 -0.662 -48.339 1.00 53.16 72 PHE A C 1
ATOM 554 O O . PHE A 1 72 ? 21.613 -1.733 -48.256 1.00 53.16 72 PHE A O 1
ATOM 561 N N . GLN A 1 73 ? 20.242 -0.183 -47.379 1.00 63.00 73 GLN A N 1
ATOM 562 C CA . GLN A 1 73 ? 19.849 -0.984 -46.238 1.00 63.00 73 GLN A CA 1
ATOM 563 C C . GLN A 1 73 ? 18.362 -1.265 -46.368 1.00 63.00 73 GLN A C 1
ATOM 565 O O . GLN A 1 73 ? 17.561 -0.335 -46.510 1.00 63.00 73 GLN A O 1
ATOM 570 N N . ASP A 1 74 ? 18.016 -2.548 -46.363 1.00 67.62 74 ASP A N 1
ATOM 571 C CA . ASP A 1 74 ? 16.629 -2.980 -46.354 1.00 67.62 74 ASP A CA 1
ATOM 572 C C . ASP A 1 74 ? 15.987 -2.521 -45.044 1.00 67.62 74 ASP A C 1
ATOM 574 O O . ASP A 1 74 ? 16.488 -2.782 -43.946 1.00 67.62 74 ASP A O 1
ATOM 578 N N . PHE A 1 75 ? 14.893 -1.777 -45.174 1.00 75.81 75 PHE A N 1
ATOM 579 C CA . PHE A 1 75 ? 14.053 -1.418 -44.044 1.00 75.81 75 PHE A CA 1
ATOM 580 C C . PHE A 1 75 ? 13.095 -2.566 -43.764 1.00 75.81 75 PHE A C 1
ATOM 582 O O . PHE A 1 75 ? 12.486 -3.095 -44.692 1.00 75.81 75 PHE A O 1
ATOM 589 N N . TYR A 1 76 ? 12.929 -2.893 -42.490 1.00 76.25 76 TYR A N 1
ATOM 590 C CA . TYR A 1 76 ? 12.026 -3.949 -42.040 1.00 76.25 76 TYR A CA 1
ATOM 591 C C . TYR A 1 76 ? 10.776 -3.348 -41.402 1.00 76.25 76 TYR A C 1
ATOM 593 O O . TYR A 1 76 ? 10.826 -2.241 -40.858 1.00 76.25 76 TYR A O 1
ATOM 601 N N . GLU A 1 77 ? 9.660 -4.063 -41.466 1.00 80.69 77 GLU A N 1
ATOM 602 C CA . GLU A 1 77 ? 8.393 -3.618 -40.874 1.00 80.69 77 GLU A CA 1
ATOM 603 C C . GLU A 1 77 ? 8.252 -4.104 -39.424 1.00 80.69 77 GLU A C 1
ATOM 605 O O . GLU A 1 77 ? 8.795 -5.143 -39.045 1.00 80.69 77 GLU A O 1
ATOM 610 N N . LEU A 1 78 ? 7.481 -3.386 -38.595 1.00 75.56 78 LEU A N 1
ATOM 611 C CA . LEU A 1 78 ? 7.182 -3.825 -37.219 1.00 75.56 78 LEU A CA 1
ATOM 612 C C . LEU A 1 78 ? 6.495 -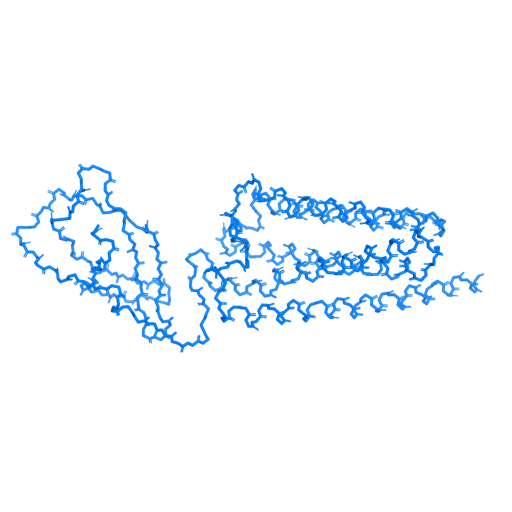5.193 -37.151 1.00 75.56 78 LEU A C 1
ATOM 614 O O . LEU A 1 78 ? 6.645 -5.890 -36.151 1.00 75.56 78 LEU A O 1
ATOM 618 N N . SER A 1 79 ? 5.772 -5.596 -38.197 1.00 75.88 79 SER A N 1
ATOM 619 C CA . SER A 1 79 ? 5.134 -6.914 -38.277 1.00 75.88 79 SER A CA 1
ATOM 620 C C . SER A 1 79 ? 6.126 -8.077 -38.285 1.00 75.88 79 SER A C 1
ATOM 622 O O . SER A 1 79 ? 5.721 -9.216 -38.078 1.00 75.88 79 SER A O 1
ATOM 624 N N . GLU A 1 80 ? 7.411 -7.818 -38.538 1.00 77.19 80 GLU A N 1
ATOM 625 C CA . GLU A 1 80 ? 8.457 -8.840 -38.474 1.00 77.19 80 GLU A CA 1
ATOM 626 C C . GLU A 1 80 ? 8.941 -9.133 -37.050 1.00 77.19 80 GLU A C 1
ATOM 628 O O . GLU A 1 80 ? 9.646 -10.123 -36.846 1.00 77.19 80 GLU A O 1
ATOM 633 N N . ILE A 1 81 ? 8.591 -8.291 -36.072 1.00 79.62 81 ILE A N 1
ATOM 634 C CA . ILE A 1 81 ? 8.967 -8.505 -34.673 1.00 79.62 81 ILE A CA 1
ATOM 635 C C . ILE A 1 81 ? 8.188 -9.698 -34.124 1.00 79.62 81 ILE A C 1
ATOM 637 O O . ILE A 1 81 ? 6.964 -9.787 -34.258 1.00 79.62 81 ILE A O 1
ATOM 641 N N . ARG A 1 82 ? 8.895 -10.617 -33.466 1.00 75.81 82 ARG A N 1
ATOM 642 C CA . ARG A 1 82 ? 8.280 -11.837 -32.947 1.00 75.81 82 ARG A CA 1
ATOM 643 C C . ARG A 1 82 ? 7.473 -11.542 -31.695 1.00 75.81 82 ARG A C 1
ATOM 645 O O . ARG A 1 82 ? 7.983 -11.034 -30.700 1.00 75.81 82 ARG A O 1
ATOM 652 N N . HIS A 1 83 ? 6.212 -11.948 -31.722 1.00 70.12 83 HIS A N 1
ATOM 653 C CA . HIS A 1 83 ? 5.399 -12.053 -30.522 1.00 70.12 83 HIS A CA 1
ATOM 654 C C . HIS A 1 83 ? 5.508 -13.480 -29.980 1.00 70.12 83 HIS A C 1
ATOM 656 O O . HIS A 1 83 ? 5.215 -14.437 -30.698 1.00 70.12 83 HIS A O 1
ATOM 662 N N . VAL A 1 84 ? 5.945 -13.632 -28.730 1.00 68.19 84 VAL A N 1
ATOM 663 C CA . VAL A 1 84 ? 5.932 -14.930 -28.049 1.00 68.19 84 VAL A CA 1
ATOM 664 C C . VAL A 1 84 ? 4.702 -14.987 -27.154 1.00 68.19 84 VAL A C 1
ATOM 666 O O . VAL A 1 84 ? 4.601 -14.259 -26.169 1.00 68.19 84 VAL A O 1
ATOM 669 N N . ASP A 1 85 ? 3.771 -15.877 -27.490 1.00 66.56 85 ASP A N 1
ATOM 670 C CA . ASP A 1 85 ? 2.613 -16.161 -26.648 1.00 66.56 85 ASP A CA 1
ATOM 671 C C . ASP A 1 85 ? 3.045 -17.054 -25.475 1.00 66.56 85 ASP A C 1
ATOM 673 O O . ASP A 1 85 ? 3.362 -18.233 -25.646 1.00 66.56 85 ASP A O 1
ATOM 677 N N . GLY A 1 86 ? 3.080 -16.500 -24.261 1.00 66.38 86 GLY A N 1
ATOM 678 C CA . GLY A 1 86 ? 3.507 -17.235 -23.073 1.00 66.38 86 GLY A CA 1
ATOM 679 C C . GLY A 1 86 ? 3.353 -16.455 -21.769 1.00 66.38 86 GLY A C 1
ATOM 680 O O . GLY A 1 86 ? 2.999 -15.280 -21.757 1.00 66.38 86 GLY A O 1
ATOM 681 N N . ILE A 1 87 ? 3.622 -17.127 -20.645 1.00 66.56 87 ILE A N 1
ATOM 682 C CA . ILE A 1 87 ? 3.724 -16.490 -19.323 1.00 66.56 87 ILE A CA 1
ATOM 683 C C . ILE A 1 87 ? 5.112 -15.849 -19.240 1.00 66.56 87 ILE A C 1
ATOM 685 O O . ILE A 1 87 ? 6.061 -16.470 -18.762 1.00 66.56 87 ILE A O 1
ATOM 689 N N .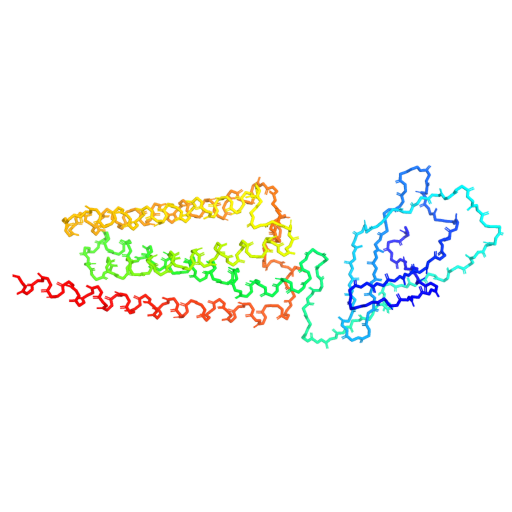 ALA A 1 88 ? 5.228 -14.615 -19.719 1.00 64.31 88 ALA A N 1
ATOM 690 C CA . ALA A 1 88 ? 6.434 -13.804 -19.608 1.00 64.31 88 ALA A CA 1
ATOM 691 C C . ALA A 1 88 ? 6.127 -12.514 -18.842 1.00 64.31 88 ALA A C 1
ATOM 693 O O . ALA A 1 88 ? 5.014 -11.992 -18.889 1.00 64.31 88 ALA A O 1
ATOM 694 N N . PHE A 1 89 ? 7.100 -12.004 -18.087 1.00 64.62 89 PHE A N 1
ATOM 695 C CA . PHE A 1 89 ? 6.952 -10.696 -17.456 1.00 64.62 89 PHE A CA 1
ATOM 696 C C . PHE A 1 89 ? 7.353 -9.611 -18.454 1.00 64.62 89 PHE A C 1
ATOM 698 O O . PHE A 1 89 ? 8.392 -9.753 -19.099 1.00 64.62 89 PHE A O 1
ATOM 705 N N . PRO A 1 90 ? 6.580 -8.518 -18.574 1.00 63.97 90 PRO A N 1
ATOM 706 C CA . PRO A 1 90 ? 6.909 -7.463 -19.516 1.00 63.97 90 PRO A CA 1
ATOM 707 C C . PRO A 1 90 ? 8.247 -6.836 -19.128 1.00 63.97 90 PRO A C 1
ATOM 709 O O . PRO A 1 90 ? 8.412 -6.342 -18.006 1.00 63.97 90 PRO A O 1
ATOM 712 N N . PHE A 1 91 ? 9.195 -6.821 -20.064 1.00 64.19 91 PHE A N 1
ATOM 713 C CA . PHE A 1 91 ? 10.450 -6.118 -19.856 1.00 64.19 91 PHE A CA 1
ATOM 714 C C . PHE A 1 91 ? 10.175 -4.614 -19.756 1.00 64.19 91 PHE A C 1
ATOM 716 O O . PHE A 1 91 ? 9.565 -3.994 -20.631 1.00 64.19 91 PHE A O 1
ATOM 723 N N . ARG A 1 92 ? 10.606 -4.016 -18.645 1.00 69.06 92 ARG A N 1
ATOM 724 C CA . ARG A 1 92 ? 10.535 -2.574 -18.404 1.00 69.06 92 ARG A CA 1
ATOM 725 C C . ARG A 1 92 ? 11.942 -2.093 -18.090 1.00 69.06 92 ARG A C 1
ATOM 727 O O . ARG A 1 92 ? 12.477 -2.446 -17.045 1.00 69.06 92 ARG A O 1
ATOM 734 N N . ASN A 1 93 ? 12.503 -1.246 -18.948 1.00 62.41 93 ASN A N 1
ATOM 735 C CA . ASN A 1 93 ? 13.925 -0.863 -18.930 1.00 62.41 93 ASN A CA 1
ATOM 736 C C . ASN A 1 93 ? 14.417 -0.191 -17.641 1.00 62.41 93 ASN A C 1
ATOM 738 O O . ASN A 1 93 ? 15.618 -0.072 -17.441 1.00 62.41 93 ASN A O 1
ATOM 742 N N . ILE A 1 94 ? 13.514 0.287 -16.784 1.00 69.50 94 ILE A N 1
ATOM 743 C CA . ILE A 1 94 ? 13.871 0.833 -15.466 1.00 69.50 94 ILE A CA 1
ATOM 744 C C . ILE A 1 94 ? 13.758 -0.243 -14.378 1.00 69.50 94 ILE A C 1
ATOM 746 O O . ILE A 1 94 ? 14.509 -0.229 -13.410 1.00 69.50 94 ILE A O 1
ATOM 750 N N . LEU A 1 95 ? 12.811 -1.174 -14.516 1.00 74.00 95 LEU A N 1
ATOM 751 C CA . LEU A 1 95 ? 12.463 -2.124 -13.462 1.00 74.00 95 LEU A CA 1
ATOM 752 C C . LEU A 1 95 ? 13.190 -3.461 -13.603 1.00 74.00 95 LEU A C 1
ATOM 754 O O . LEU A 1 95 ? 13.527 -4.055 -12.581 1.00 74.00 95 LEU A O 1
ATOM 758 N N . TYR A 1 96 ? 13.443 -3.942 -14.821 1.00 74.88 96 TYR A N 1
ATOM 759 C CA . TYR A 1 96 ? 13.998 -5.280 -15.062 1.00 74.88 96 TYR A CA 1
ATOM 760 C C . TYR A 1 96 ? 13.233 -6.345 -14.239 1.00 74.88 96 TYR A C 1
ATOM 762 O O . TYR A 1 96 ? 12.012 -6.265 -14.081 1.00 74.88 96 TYR A O 1
ATOM 770 N N . GLU A 1 97 ? 13.942 -7.295 -13.628 1.00 79.44 97 GLU A N 1
ATOM 771 C CA . GLU A 1 97 ? 13.373 -8.324 -12.746 1.00 79.44 97 GLU A CA 1
ATOM 772 C C . GLU A 1 97 ? 12.770 -7.775 -11.442 1.00 79.44 97 GLU A C 1
ATOM 774 O O . GLU A 1 97 ? 11.976 -8.450 -10.777 1.00 79.44 97 GLU A O 1
ATOM 779 N N . THR A 1 98 ? 13.088 -6.532 -11.060 1.00 80.56 98 THR A N 1
ATOM 780 C CA . THR A 1 98 ? 12.578 -5.941 -9.812 1.00 80.56 98 THR A CA 1
ATOM 781 C C . THR A 1 98 ? 11.071 -5.683 -9.857 1.00 80.56 98 THR A C 1
ATOM 783 O O . THR A 1 98 ? 10.450 -5.532 -8.804 1.00 80.56 98 THR A O 1
ATOM 786 N N . ILE A 1 99 ? 10.446 -5.714 -11.044 1.00 81.12 99 ILE A N 1
ATOM 787 C CA . ILE A 1 99 ? 8.989 -5.603 -11.205 1.00 81.12 99 ILE A CA 1
ATOM 788 C C . ILE A 1 99 ? 8.227 -6.673 -10.409 1.00 81.12 99 ILE A C 1
ATOM 790 O O . ILE A 1 99 ? 7.120 -6.417 -9.940 1.00 81.12 99 ILE A O 1
ATOM 794 N N . ARG A 1 100 ? 8.834 -7.840 -10.150 1.00 82.44 100 ARG A N 1
ATOM 795 C CA . ARG A 1 100 ? 8.248 -8.908 -9.316 1.00 82.44 100 ARG A CA 1
ATOM 796 C C . ARG A 1 100 ? 8.024 -8.473 -7.867 1.00 82.44 100 ARG A C 1
ATOM 798 O O . ARG A 1 100 ? 7.166 -9.023 -7.181 1.00 82.44 100 ARG A O 1
ATOM 805 N N . ASN A 1 101 ? 8.735 -7.447 -7.398 1.00 87.94 101 ASN A N 1
ATOM 806 C CA . ASN A 1 101 ? 8.505 -6.884 -6.072 1.00 87.94 101 ASN A CA 1
ATOM 807 C C . ASN A 1 101 ? 7.109 -6.249 -5.936 1.00 87.94 101 ASN A C 1
ATOM 809 O O . ASN A 1 101 ? 6.625 -6.066 -4.820 1.00 87.94 101 ASN A O 1
ATOM 813 N N . THR A 1 102 ? 6.404 -5.979 -7.041 1.00 86.62 102 THR A N 1
ATOM 814 C CA . THR A 1 102 ? 4.994 -5.554 -7.010 1.00 86.62 102 THR A CA 1
ATOM 815 C C . THR A 1 102 ? 4.085 -6.574 -6.315 1.00 86.62 102 THR A C 1
ATOM 817 O O . THR A 1 102 ? 3.162 -6.171 -5.605 1.00 86.62 102 THR A O 1
ATOM 820 N N . PHE A 1 103 ? 4.389 -7.875 -6.403 1.00 88.00 103 PHE A N 1
ATOM 821 C CA . PHE A 1 103 ? 3.641 -8.933 -5.710 1.00 88.00 103 PHE A CA 1
ATOM 822 C C . PHE A 1 103 ? 3.756 -8.864 -4.194 1.00 88.00 103 PHE A C 1
ATOM 824 O O . PHE A 1 103 ? 2.900 -9.401 -3.505 1.00 88.00 103 PHE A O 1
ATOM 831 N N . PHE A 1 104 ? 4.799 -8.218 -3.680 1.00 90.75 104 PHE A N 1
ATOM 832 C CA . PHE A 1 104 ? 5.058 -8.092 -2.253 1.00 90.75 104 PHE A CA 1
ATOM 833 C C . PHE A 1 104 ? 4.721 -6.676 -1.798 1.00 90.75 104 PHE A C 1
ATOM 835 O O . PHE A 1 104 ? 3.756 -6.466 -1.068 1.00 90.75 104 PHE A O 1
ATOM 842 N N . HIS A 1 105 ? 5.477 -5.693 -2.289 1.00 93.38 105 HIS A N 1
ATOM 843 C CA . HIS A 1 105 ? 5.360 -4.295 -1.904 1.00 93.38 105 HIS A CA 1
ATOM 844 C C . HIS A 1 105 ? 3.990 -3.711 -2.253 1.00 93.38 105 HIS A C 1
ATOM 846 O O . HIS A 1 105 ? 3.299 -3.185 -1.388 1.00 93.38 105 HIS A O 1
ATOM 852 N N . VAL A 1 106 ? 3.556 -3.799 -3.511 1.00 91.31 106 VAL A N 1
ATOM 853 C CA . VAL A 1 106 ? 2.293 -3.162 -3.908 1.00 91.31 106 VAL A CA 1
ATOM 854 C C . VAL A 1 106 ? 1.106 -3.955 -3.351 1.00 91.31 106 VAL A C 1
ATOM 856 O O . VAL A 1 106 ? 0.174 -3.362 -2.806 1.00 91.31 106 VAL A O 1
ATOM 859 N N . ALA A 1 107 ? 1.159 -5.289 -3.392 1.00 93.94 107 ALA A N 1
ATOM 860 C 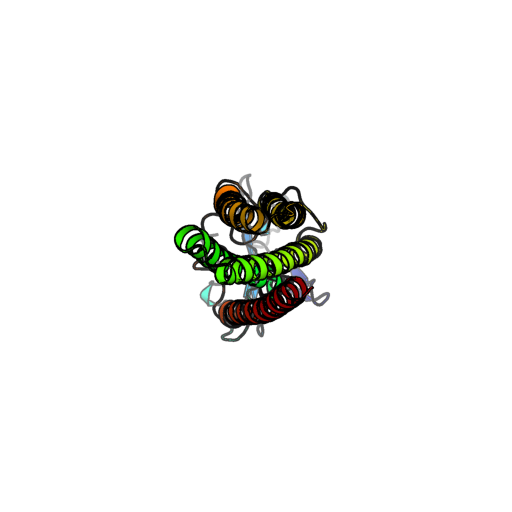CA . ALA A 1 107 ? 0.085 -6.127 -2.863 1.00 93.94 107 ALA A CA 1
ATOM 861 C C . ALA A 1 107 ? -0.146 -5.943 -1.349 1.00 93.94 107 ALA A C 1
ATOM 863 O O . ALA A 1 107 ? -1.301 -5.874 -0.919 1.00 93.94 107 ALA A O 1
ATOM 864 N N . ILE A 1 108 ? 0.917 -5.802 -0.539 1.00 96.12 108 ILE A N 1
ATOM 865 C CA . ILE A 1 108 ? 0.774 -5.591 0.911 1.00 96.12 108 ILE A CA 1
ATOM 866 C C . ILE A 1 108 ? 0.163 -4.221 1.236 1.00 96.12 108 ILE A C 1
ATOM 868 O O . ILE A 1 108 ? -0.623 -4.121 2.180 1.00 96.12 108 ILE A O 1
ATOM 872 N N . TRP A 1 109 ? 0.427 -3.189 0.422 1.00 95.00 109 TRP A N 1
ATOM 873 C CA . TRP A 1 109 ? -0.253 -1.892 0.530 1.00 95.00 109 TRP A CA 1
ATOM 874 C C . TRP A 1 109 ? -1.754 -2.018 0.253 1.00 95.00 109 TRP A C 1
ATOM 876 O O . TRP A 1 109 ? -2.558 -1.523 1.041 1.00 95.00 109 TRP A O 1
ATOM 886 N N . PHE A 1 110 ? -2.161 -2.725 -0.808 1.00 95.19 110 PHE A N 1
ATOM 887 C CA . PHE A 1 110 ? -3.586 -2.972 -1.078 1.00 95.19 110 PHE A CA 1
ATOM 888 C C . PHE A 1 110 ? -4.264 -3.734 0.065 1.00 95.19 110 PHE A C 1
ATOM 890 O O . PHE A 1 110 ? -5.340 -3.337 0.518 1.00 95.19 110 PHE A O 1
ATOM 897 N N . ALA A 1 111 ? -3.618 -4.782 0.580 1.00 97.81 111 ALA A N 1
ATOM 898 C CA . ALA A 1 111 ? -4.124 -5.515 1.734 1.00 97.81 111 ALA A CA 1
ATOM 899 C C . ALA A 1 111 ? -4.247 -4.608 2.973 1.00 97.81 111 ALA A C 1
ATOM 901 O O . ALA A 1 111 ? -5.271 -4.638 3.654 1.00 97.81 111 ALA A O 1
ATOM 902 N N . MET A 1 112 ? -3.261 -3.741 3.234 1.00 98.06 112 MET A N 1
ATOM 903 C CA . MET A 1 112 ? -3.320 -2.744 4.308 1.00 98.06 112 MET A CA 1
ATOM 904 C C . MET A 1 112 ? -4.540 -1.824 4.167 1.00 98.06 112 MET A C 1
ATOM 906 O O . MET A 1 112 ? -5.279 -1.647 5.137 1.00 98.06 112 MET A O 1
ATOM 910 N N . PHE A 1 113 ? -4.782 -1.265 2.976 1.00 97.75 113 PHE A N 1
ATOM 911 C CA . PHE A 1 113 ? -5.947 -0.413 2.719 1.00 97.75 113 PHE A CA 1
ATOM 912 C C . PHE A 1 113 ? -7.260 -1.146 2.999 1.00 97.75 113 PHE A C 1
ATOM 914 O O . PHE A 1 113 ? -8.125 -0.602 3.684 1.00 97.75 113 PHE A O 1
ATOM 921 N N . LEU A 1 114 ? -7.396 -2.393 2.538 1.00 98.31 114 LEU A N 1
ATOM 922 C CA . LEU A 1 114 ? -8.588 -3.206 2.787 1.00 98.31 114 LEU A CA 1
ATOM 923 C C . LEU A 1 114 ? -8.814 -3.442 4.287 1.00 98.31 114 LEU A C 1
ATOM 925 O O . LEU A 1 114 ? -9.925 -3.247 4.781 1.00 98.31 114 LEU A O 1
ATOM 929 N N . LEU A 1 115 ? -7.765 -3.788 5.040 1.00 98.69 115 LEU A N 1
ATOM 930 C CA . LEU A 1 115 ? -7.860 -3.947 6.495 1.00 98.69 115 LEU A CA 1
ATOM 931 C C . LEU A 1 115 ? -8.290 -2.648 7.189 1.00 98.69 115 LEU A C 1
ATOM 933 O O . LEU A 1 115 ? -9.096 -2.693 8.121 1.00 98.69 115 LEU A O 1
ATOM 937 N N . LEU A 1 116 ? -7.790 -1.495 6.738 1.00 98.69 116 LEU A N 1
ATOM 938 C CA . LEU A 1 116 ? -8.155 -0.192 7.295 1.00 98.69 116 LEU A CA 1
ATOM 939 C C . LEU A 1 116 ? -9.582 0.224 6.950 1.00 98.69 116 LEU A C 1
ATOM 941 O O . LEU A 1 116 ? -10.264 0.759 7.821 1.00 98.69 116 LEU A O 1
ATOM 945 N N . VAL A 1 117 ? -10.076 -0.081 5.748 1.00 98.69 117 VAL A N 1
ATOM 946 C CA . VAL A 1 117 ? -11.490 0.113 5.388 1.00 98.69 117 VAL A CA 1
ATOM 947 C C . VAL A 1 117 ? -12.389 -0.694 6.326 1.00 98.69 117 VAL A C 1
ATOM 949 O O . VAL A 1 117 ? -13.327 -0.151 6.915 1.00 98.69 117 VAL A O 1
ATOM 952 N N . ILE A 1 118 ? -12.065 -1.972 6.544 1.00 98.69 118 ILE A N 1
ATOM 953 C CA . ILE A 1 118 ? -12.811 -2.829 7.476 1.00 98.69 118 ILE A CA 1
ATOM 954 C C . ILE A 1 118 ? -12.686 -2.288 8.912 1.00 98.69 118 ILE A C 1
ATOM 956 O O . ILE A 1 118 ? -13.663 -2.277 9.664 1.00 98.69 118 ILE A O 1
ATOM 960 N N . SER A 1 119 ? -11.510 -1.789 9.303 1.00 98.81 119 SER A N 1
ATOM 961 C CA . SER A 1 119 ? -11.310 -1.164 10.614 1.00 98.81 119 SER A CA 1
ATOM 962 C C . SER A 1 119 ? -12.183 0.079 10.797 1.00 98.81 119 SER A C 1
ATOM 964 O O . SER A 1 119 ? -12.830 0.221 11.835 1.00 98.81 119 SER A O 1
ATOM 966 N N . CYS A 1 120 ? -12.254 0.952 9.791 1.00 98.75 120 CYS A N 1
ATOM 967 C CA . CYS A 1 120 ? -13.087 2.152 9.806 1.00 98.75 120 CYS A CA 1
ATOM 968 C C . CYS A 1 120 ? -14.570 1.801 9.916 1.00 98.75 120 CYS A C 1
ATOM 970 O O . CYS A 1 120 ? -15.287 2.419 10.701 1.00 98.75 120 CYS A O 1
ATOM 972 N N . PHE A 1 121 ? -15.022 0.760 9.213 1.00 98.69 121 PHE A N 1
ATOM 973 C CA . PHE A 1 121 ? -16.381 0.242 9.363 1.00 98.69 121 PHE A CA 1
ATOM 974 C C . PHE A 1 121 ? -16.689 -0.140 10.820 1.00 98.69 121 PHE A C 1
ATOM 976 O O . PHE A 1 121 ? -17.717 0.269 11.364 1.00 98.69 121 PHE A O 1
ATOM 983 N N . TYR A 1 122 ? -15.783 -0.858 11.491 1.00 98.69 122 TYR A N 1
ATOM 984 C CA . TYR A 1 122 ? -15.951 -1.195 12.907 1.00 98.69 122 TYR A CA 1
ATOM 985 C C . TYR A 1 122 ? -15.833 0.021 13.840 1.00 98.69 122 TYR A C 1
ATOM 987 O O . TYR A 1 122 ? -16.586 0.100 14.807 1.00 98.69 122 TYR A O 1
ATOM 995 N N . SER A 1 123 ? -14.971 0.998 13.538 1.00 98.62 123 SER A N 1
ATOM 996 C CA . SER A 1 123 ? -14.915 2.276 14.270 1.00 98.62 123 SER A CA 1
ATOM 997 C C . SER A 1 123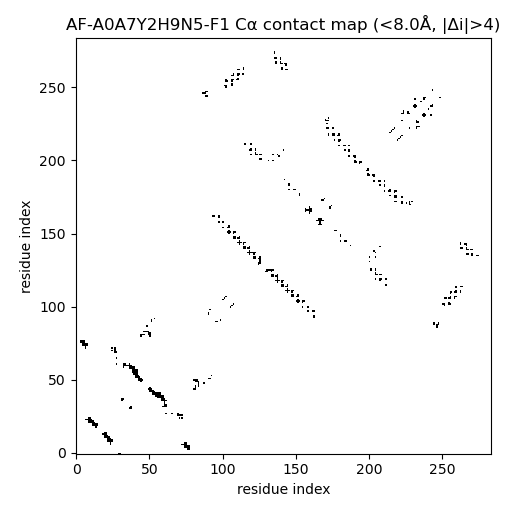 ? -16.253 3.022 14.199 1.00 98.62 123 SER A C 1
ATOM 999 O O . SER A 1 123 ? -16.777 3.445 15.226 1.00 98.62 123 SER A O 1
ATOM 1001 N N . ILE A 1 124 ? -16.855 3.125 13.008 1.00 98.69 124 ILE A N 1
ATOM 1002 C CA . ILE A 1 124 ? -18.166 3.766 12.812 1.00 98.69 124 ILE A CA 1
ATOM 1003 C C . ILE A 1 124 ? -19.255 3.006 13.569 1.00 98.69 124 ILE A C 1
ATOM 1005 O O . ILE A 1 124 ? -20.080 3.620 14.245 1.00 98.69 124 ILE A O 1
ATOM 1009 N N . ARG A 1 125 ? -19.266 1.670 13.486 1.00 98.38 125 ARG A N 1
ATOM 1010 C CA . ARG A 1 125 ? -20.225 0.848 14.236 1.00 98.38 125 ARG A CA 1
ATOM 1011 C C . ARG A 1 125 ? -20.096 1.037 15.740 1.00 98.38 125 ARG A C 1
ATOM 1013 O O . ARG A 1 125 ? -21.118 1.197 16.398 1.00 98.38 125 ARG A O 1
ATOM 1020 N N . TYR A 1 126 ? -18.874 1.067 16.270 1.00 98.31 126 TYR A N 1
ATOM 1021 C CA . TYR A 1 126 ? -18.640 1.353 17.681 1.00 98.31 126 TYR A CA 1
ATOM 1022 C C . TYR A 1 126 ? -19.192 2.732 18.068 1.00 98.31 126 TYR A C 1
ATOM 1024 O O . TYR A 1 126 ? -19.934 2.829 19.038 1.00 98.31 126 TYR A O 1
ATOM 1032 N N . LEU A 1 127 ? -18.912 3.779 17.286 1.00 98.12 127 LEU A N 1
ATOM 1033 C CA . LEU A 1 127 ? -19.406 5.131 17.574 1.00 98.12 127 LEU A CA 1
ATOM 1034 C C . LEU A 1 127 ? -20.939 5.239 17.520 1.00 98.12 127 LEU A C 1
ATOM 1036 O O . LEU A 1 127 ? -21.510 6.068 18.220 1.00 98.12 127 LEU A O 1
ATOM 1040 N N . ARG A 1 128 ? -21.608 4.404 16.714 1.00 97.88 128 ARG A N 1
ATOM 1041 C CA . ARG A 1 128 ? -23.077 4.366 16.613 1.00 97.88 128 ARG A CA 1
ATOM 1042 C C . ARG A 1 128 ? -23.748 3.502 17.680 1.00 97.88 128 ARG A C 1
ATOM 1044 O O . ARG A 1 128 ? -24.822 3.853 18.146 1.00 97.88 128 ARG A O 1
ATOM 1051 N N . LEU A 1 129 ? -23.160 2.351 18.005 1.00 96.81 129 LEU A N 1
ATOM 1052 C CA . LEU A 1 129 ? -23.802 1.299 18.807 1.00 96.81 129 LEU A CA 1
ATOM 1053 C C . LEU A 1 129 ? -23.191 1.128 20.205 1.00 96.81 129 LEU A C 1
ATOM 1055 O O . LEU A 1 129 ? -23.740 0.394 21.018 1.00 96.81 129 LEU A O 1
ATOM 1059 N N . GLY A 1 130 ? -22.028 1.722 20.477 1.00 93.25 130 GLY A N 1
ATOM 1060 C CA . GLY A 1 130 ? -21.316 1.599 21.754 1.00 93.25 130 GLY A CA 1
ATOM 1061 C C . GLY A 1 130 ? -20.709 0.217 22.033 1.00 93.25 130 GLY A C 1
ATOM 1062 O O . GLY A 1 130 ? -20.283 -0.052 23.151 1.00 93.25 130 GLY A O 1
ATOM 1063 N N . SER A 1 131 ? -20.653 -0.691 21.052 1.00 95.00 131 SER A N 1
ATOM 1064 C CA . SER A 1 131 ? -20.196 -2.069 21.286 1.00 95.00 131 SER A CA 1
ATOM 1065 C C . SER A 1 131 ? -18.671 -2.182 21.394 1.00 95.00 131 SER A C 1
ATOM 1067 O O . SER A 1 131 ? -17.974 -2.122 20.380 1.00 95.00 131 SER A O 1
ATOM 1069 N N . TYR A 1 132 ? -18.130 -2.464 22.587 1.00 94.19 132 TYR A N 1
ATOM 1070 C CA . TYR A 1 132 ? -16.680 -2.683 22.775 1.00 94.19 132 TYR A CA 1
ATOM 1071 C C . TYR A 1 132 ? -16.106 -3.810 21.907 1.00 94.19 132 TYR A C 1
ATOM 1073 O O . TYR A 1 132 ? -14.910 -3.838 21.629 1.00 94.19 132 TYR A O 1
ATOM 1081 N N . ILE A 1 133 ? -16.939 -4.748 21.447 1.00 95.94 133 ILE A N 1
ATOM 1082 C CA . ILE A 1 133 ? -16.498 -5.786 20.509 1.00 95.94 133 ILE A CA 1
ATOM 1083 C C . ILE A 1 133 ? -16.049 -5.159 19.185 1.00 95.94 133 ILE A C 1
ATOM 1085 O O . ILE A 1 133 ? -15.044 -5.600 18.623 1.00 95.94 133 ILE A O 1
ATOM 1089 N N . ASP A 1 134 ? -16.765 -4.145 18.702 1.00 97.81 134 ASP A N 1
ATOM 1090 C CA . ASP A 1 134 ? -16.433 -3.449 17.461 1.00 97.81 134 ASP A CA 1
ATOM 1091 C C . ASP A 1 134 ? -15.156 -2.601 17.634 1.00 97.81 134 ASP A C 1
ATOM 1093 O O . ASP A 1 134 ? -14.287 -2.636 16.763 1.00 97.81 134 ASP A O 1
ATOM 1097 N N . ASP A 1 135 ? -14.945 -1.971 18.795 1.00 97.88 135 ASP A N 1
ATOM 1098 C CA . ASP A 1 135 ? -13.670 -1.306 19.131 1.00 97.88 135 ASP A CA 1
ATOM 1099 C C . ASP A 1 135 ? -12.481 -2.290 19.152 1.00 97.88 135 ASP A C 1
ATOM 1101 O O . ASP A 1 135 ? -11.424 -2.039 18.558 1.00 97.88 135 ASP A O 1
ATOM 1105 N N . LEU A 1 136 ? -12.646 -3.461 19.777 1.00 97.56 136 LEU A N 1
ATOM 1106 C CA . LEU A 1 136 ? -11.602 -4.487 19.798 1.00 97.56 136 LEU A CA 1
ATOM 1107 C C . LEU A 1 136 ? -11.265 -4.989 18.389 1.00 97.56 136 LEU A C 1
ATOM 1109 O O . LEU A 1 136 ? -10.087 -5.171 18.080 1.00 97.56 136 LEU A O 1
ATOM 1113 N N . LYS A 1 137 ? -12.270 -5.198 17.530 1.00 98.44 137 LYS A N 1
ATOM 1114 C CA . LYS A 1 137 ? -12.060 -5.596 16.130 1.00 98.44 137 LYS A CA 1
ATOM 1115 C C . LYS A 1 137 ? -11.338 -4.508 15.343 1.00 98.44 137 LYS A C 1
ATOM 1117 O O . LYS A 1 137 ? -10.326 -4.806 14.711 1.00 98.44 137 LYS A O 1
ATOM 1122 N N . SER A 1 138 ? -11.818 -3.266 15.426 1.00 98.62 138 SER A N 1
ATOM 1123 C CA . SER A 1 138 ? -11.207 -2.117 14.753 1.00 98.62 138 SER A CA 1
ATOM 1124 C C . SER A 1 138 ? -9.745 -1.963 15.161 1.00 98.62 138 SER A C 1
ATOM 1126 O O . SER A 1 138 ? -8.859 -2.003 14.312 1.00 98.62 138 SER A O 1
ATOM 1128 N N . SER A 1 139 ? -9.457 -1.918 16.463 1.00 98.44 139 SER A N 1
ATOM 1129 C CA . SER A 1 139 ? -8.079 -1.747 16.923 1.00 98.44 139 SER A CA 1
ATOM 1130 C C . SER A 1 139 ? -7.166 -2.905 16.516 1.00 98.44 139 SER A C 1
ATOM 1132 O O . SER A 1 139 ? -5.979 -2.690 16.313 1.00 98.44 139 SER A O 1
ATOM 1134 N N . SER A 1 140 ? -7.664 -4.143 16.416 1.00 98.62 140 SER A N 1
ATOM 1135 C CA . SER A 1 140 ? -6.863 -5.284 15.947 1.00 98.62 140 SER A CA 1
ATOM 1136 C C . SER A 1 140 ? -6.562 -5.219 14.455 1.00 98.62 140 SER A C 1
ATOM 1138 O O . SER A 1 140 ? -5.426 -5.476 14.067 1.00 98.62 140 SER A O 1
ATOM 1140 N N . LEU A 1 141 ? -7.540 -4.828 13.637 1.00 98.81 141 LEU A N 1
ATOM 1141 C CA . LEU A 1 141 ? -7.331 -4.591 12.208 1.00 98.81 141 LEU A CA 1
ATOM 1142 C C . LEU A 1 141 ? -6.333 -3.453 11.979 1.00 98.81 141 LEU A C 1
ATOM 1144 O O . LEU A 1 141 ? -5.392 -3.625 11.212 1.00 98.81 141 LEU A O 1
ATOM 1148 N N . THR A 1 142 ? -6.478 -2.333 12.697 1.00 98.75 142 THR A N 1
ATOM 1149 C CA . THR A 1 142 ? -5.540 -1.203 12.609 1.00 98.75 142 THR A CA 1
ATOM 1150 C C . THR A 1 142 ? -4.125 -1.607 13.029 1.00 98.75 142 THR A C 1
ATOM 1152 O O . THR A 1 142 ? -3.172 -1.254 12.344 1.00 98.75 142 THR A O 1
ATOM 1155 N N . THR A 1 143 ? -3.958 -2.398 14.098 1.00 98.50 143 THR A N 1
ATOM 1156 C CA . THR A 1 143 ? -2.633 -2.910 14.496 1.00 98.50 143 THR A CA 1
ATOM 1157 C C . THR A 1 143 ? -1.977 -3.737 13.384 1.00 98.50 143 THR A C 1
ATOM 1159 O O . THR A 1 143 ? -0.803 -3.532 13.092 1.00 98.50 143 THR A O 1
ATOM 1162 N N . VAL A 1 144 ? -2.715 -4.644 12.736 1.00 98.69 144 VAL A N 1
ATOM 1163 C CA . VAL A 1 144 ? -2.162 -5.457 11.638 1.00 98.69 144 VAL A CA 1
ATOM 1164 C C . VAL A 1 144 ? -1.859 -4.612 10.405 1.00 98.69 144 VAL A C 1
ATOM 1166 O O . VAL A 1 144 ? -0.800 -4.775 9.805 1.00 98.69 144 VAL A O 1
ATOM 1169 N N . ALA A 1 145 ? -2.737 -3.668 10.064 1.00 98.69 145 ALA A N 1
ATOM 1170 C CA . ALA A 1 145 ? -2.499 -2.733 8.973 1.00 98.69 145 ALA A CA 1
ATOM 1171 C C . ALA A 1 145 ? -1.208 -1.922 9.179 1.00 98.69 145 ALA A C 1
ATOM 1173 O O . ALA A 1 145 ? -0.454 -1.735 8.233 1.00 98.69 145 ALA A O 1
ATOM 1174 N N . ILE A 1 146 ? -0.894 -1.511 10.410 1.00 98.56 146 ILE A N 1
ATOM 1175 C CA . ILE A 1 146 ? 0.368 -0.820 10.717 1.00 98.56 146 ILE A CA 1
ATOM 1176 C C . ILE A 1 146 ? 1.578 -1.709 10.432 1.00 98.56 146 ILE A C 1
ATOM 1178 O O . I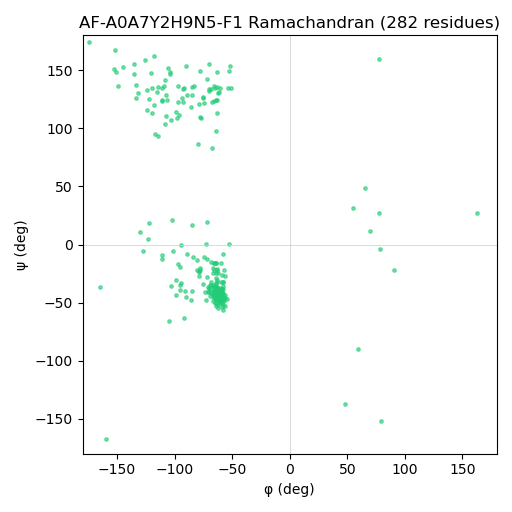LE A 1 146 ? 2.530 -1.247 9.808 1.00 98.56 146 ILE A O 1
ATOM 1182 N N . TYR A 1 147 ? 1.538 -2.987 10.825 1.00 98.44 147 TYR A N 1
ATOM 1183 C CA . TYR A 1 147 ? 2.614 -3.925 10.488 1.00 98.44 147 TYR A CA 1
ATOM 1184 C C . TYR A 1 147 ? 2.764 -4.109 8.975 1.00 98.44 147 TYR A C 1
ATOM 1186 O O . TYR A 1 147 ? 3.886 -4.160 8.474 1.00 98.44 147 TYR A O 1
ATOM 1194 N N . PHE A 1 148 ? 1.652 -4.152 8.240 1.00 98.44 148 PHE A N 1
ATOM 1195 C CA . PHE A 1 148 ? 1.676 -4.211 6.779 1.00 98.44 148 PHE A CA 1
ATOM 1196 C C . PHE A 1 148 ? 2.253 -2.932 6.168 1.00 98.44 148 PHE A C 1
ATOM 1198 O O . PHE A 1 148 ? 3.053 -3.022 5.245 1.00 98.44 148 PHE A O 1
ATOM 1205 N N . GLY A 1 149 ? 1.936 -1.757 6.717 1.00 97.88 149 GLY A N 1
ATOM 1206 C CA . GLY A 1 149 ? 2.530 -0.485 6.304 1.00 97.88 149 GLY A CA 1
ATOM 1207 C C . GLY A 1 149 ? 4.035 -0.425 6.562 1.00 97.88 149 GLY A C 1
ATOM 1208 O O . GLY A 1 149 ? 4.791 -0.016 5.684 1.00 97.88 149 GLY A O 1
ATOM 1209 N N . MET A 1 150 ? 4.501 -0.906 7.720 1.00 98.19 150 MET A N 1
ATOM 1210 C CA . MET A 1 150 ? 5.935 -1.030 8.014 1.00 98.19 150 MET A CA 1
ATOM 1211 C C . MET A 1 150 ? 6.636 -1.962 7.019 1.00 98.19 150 MET A C 1
ATOM 1213 O O . MET A 1 150 ? 7.664 -1.596 6.451 1.00 98.19 150 MET A O 1
ATOM 1217 N N . ALA A 1 151 ? 6.063 -3.140 6.762 1.00 97.75 151 ALA A N 1
ATOM 1218 C CA . ALA A 1 151 ? 6.579 -4.071 5.762 1.00 97.75 151 ALA A CA 1
ATOM 1219 C C . ALA A 1 151 ? 6.547 -3.470 4.343 1.00 97.75 151 ALA A C 1
ATOM 1221 O O . ALA A 1 151 ? 7.489 -3.655 3.574 1.00 97.75 151 ALA A O 1
ATOM 1222 N N . GLY A 1 152 ? 5.515 -2.691 4.013 1.00 96.50 152 GLY A N 1
ATOM 1223 C CA . GLY A 1 152 ? 5.404 -1.930 2.770 1.00 96.50 152 GLY A CA 1
ATOM 1224 C C . GLY A 1 152 ? 6.535 -0.914 2.607 1.00 96.50 152 GLY A C 1
ATOM 1225 O O . GLY A 1 152 ? 7.170 -0.878 1.558 1.00 96.50 152 GLY A O 1
ATOM 1226 N N . ILE A 1 153 ? 6.856 -0.136 3.643 1.00 96.75 153 ILE A N 1
ATOM 1227 C CA . ILE A 1 153 ? 7.990 0.803 3.619 1.00 96.75 153 ILE A CA 1
ATOM 1228 C C . ILE A 1 153 ? 9.324 0.065 3.460 1.00 96.75 153 ILE A C 1
ATOM 1230 O O . ILE A 1 153 ? 10.137 0.464 2.629 1.00 96.75 153 ILE A O 1
ATOM 1234 N N . ILE A 1 154 ? 9.542 -1.032 4.192 1.00 96.31 154 ILE A N 1
ATOM 1235 C CA . ILE A 1 154 ? 10.787 -1.816 4.110 1.00 96.31 154 ILE A CA 1
ATOM 1236 C C . ILE A 1 154 ? 10.973 -2.394 2.702 1.00 96.31 154 ILE A C 1
ATOM 1238 O O . ILE A 1 154 ? 12.005 -2.181 2.069 1.00 96.31 154 ILE A O 1
ATOM 1242 N N . THR A 1 155 ? 9.957 -3.085 2.184 1.00 95.06 155 THR A N 1
ATOM 1243 C CA . THR A 1 155 ? 9.997 -3.684 0.839 1.00 95.06 155 THR A CA 1
ATOM 1244 C C . THR A 1 155 ? 10.108 -2.633 -0.264 1.00 95.06 155 THR A C 1
ATOM 1246 O O . THR A 1 155 ? 10.775 -2.875 -1.267 1.00 95.06 155 THR A O 1
ATOM 1249 N N . GLY A 1 156 ? 9.511 -1.452 -0.077 1.00 93.19 156 GLY A N 1
ATOM 1250 C CA . GLY A 1 156 ? 9.632 -0.327 -1.005 1.00 93.19 156 GLY A CA 1
ATOM 1251 C C . GLY A 1 156 ? 11.023 0.297 -0.991 1.00 93.19 156 GLY A C 1
ATOM 1252 O O . GLY A 1 156 ? 11.579 0.587 -2.044 1.00 93.19 156 GLY A O 1
ATOM 1253 N N . SER A 1 157 ? 11.626 0.438 0.188 1.00 94.50 157 SER A N 1
ATOM 1254 C CA . SER A 1 157 ? 12.988 0.952 0.345 1.00 94.50 157 SER A CA 1
ATOM 1255 C C . SER A 1 157 ? 14.028 0.025 -0.292 1.00 94.50 157 SER A C 1
ATOM 1257 O O . SER A 1 157 ? 14.930 0.481 -0.995 1.00 94.50 157 SER A O 1
ATOM 1259 N N . ILE A 1 158 ? 13.864 -1.292 -0.123 1.00 93.50 158 ILE A N 1
ATOM 1260 C CA . ILE A 1 158 ? 14.683 -2.290 -0.822 1.00 93.50 158 ILE A CA 1
ATOM 1261 C C . ILE A 1 158 ? 14.502 -2.147 -2.338 1.00 93.50 158 ILE A C 1
ATOM 1263 O O . ILE A 1 158 ? 15.487 -2.123 -3.071 1.00 93.50 158 ILE A O 1
ATOM 1267 N N . TRP A 1 159 ? 13.267 -1.981 -2.818 1.00 91.25 159 TRP A N 1
ATOM 1268 C CA . TRP A 1 159 ? 13.005 -1.790 -4.246 1.00 91.25 159 TRP A CA 1
ATOM 1269 C C . TRP A 1 159 ? 13.676 -0.542 -4.818 1.00 91.25 159 TRP A C 1
ATOM 1271 O O . TRP A 1 159 ? 14.294 -0.603 -5.880 1.00 91.25 159 TRP A O 1
ATOM 1281 N N . ALA A 1 160 ? 13.599 0.572 -4.087 1.00 90.38 160 ALA A N 1
ATOM 1282 C CA . ALA A 1 160 ? 14.246 1.827 -4.441 1.00 90.38 160 ALA A CA 1
ATOM 1283 C C . ALA A 1 160 ? 15.765 1.649 -4.573 1.00 90.38 160 ALA A C 1
ATOM 1285 O O . ALA A 1 160 ? 16.364 2.174 -5.511 1.00 90.38 160 ALA A O 1
ATOM 1286 N N . LYS A 1 161 ? 16.391 0.839 -3.706 1.00 91.38 161 LYS A N 1
ATOM 1287 C CA . LYS A 1 161 ? 17.832 0.564 -3.787 1.00 91.38 161 LYS A CA 1
ATOM 1288 C C . LYS A 1 161 ? 18.217 -0.110 -5.102 1.00 91.38 161 LYS A C 1
ATOM 1290 O O . LYS A 1 161 ? 19.223 0.280 -5.690 1.00 91.38 161 LYS A O 1
ATOM 1295 N N . PHE A 1 162 ? 17.429 -1.083 -5.554 1.00 88.06 162 PHE A N 1
ATOM 1296 C CA . PHE A 1 162 ? 17.691 -1.803 -6.804 1.00 88.06 162 PHE A CA 1
ATOM 1297 C C . PHE A 1 162 ? 17.272 -1.026 -8.057 1.00 88.06 162 PHE A C 1
ATOM 1299 O O . PHE A 1 162 ? 17.875 -1.218 -9.104 1.00 88.06 162 PHE A O 1
ATOM 1306 N N . THR A 1 163 ? 16.285 -0.133 -7.952 1.00 84.81 163 THR A N 1
ATOM 1307 C CA . THR A 1 163 ? 15.763 0.626 -9.105 1.00 84.81 163 THR A CA 1
ATOM 1308 C C . THR A 1 163 ? 16.487 1.962 -9.304 1.00 84.81 163 THR A C 1
ATOM 1310 O O . THR A 1 163 ? 16.761 2.367 -10.427 1.00 84.81 163 THR A O 1
ATOM 1313 N N . TRP A 1 164 ? 16.805 2.664 -8.213 1.00 85.94 164 TRP A N 1
ATOM 1314 C CA . TRP A 1 164 ? 17.329 4.039 -8.219 1.00 85.94 164 TRP A CA 1
ATOM 1315 C C . TRP A 1 164 ? 18.676 4.181 -7.496 1.00 85.94 164 TRP A C 1
ATOM 1317 O O . TRP A 1 164 ? 19.166 5.291 -7.297 1.00 85.94 164 TRP A O 1
ATOM 1327 N N . GLY A 1 165 ? 19.278 3.079 -7.041 1.00 88.94 165 GLY A N 1
ATOM 1328 C CA . GLY A 1 165 ? 20.594 3.078 -6.393 1.00 88.94 165 GLY A CA 1
ATOM 1329 C C . GLY A 1 165 ? 20.611 3.536 -4.928 1.00 88.94 165 GLY A C 1
ATOM 1330 O O . GLY A 1 165 ? 21.654 3.428 -4.273 1.00 88.94 165 GLY A O 1
ATOM 1331 N N . THR A 1 166 ? 19.480 3.969 -4.359 1.00 92.94 166 THR A N 1
ATOM 1332 C CA . THR A 1 166 ? 19.355 4.447 -2.967 1.00 92.94 166 THR A CA 1
ATOM 1333 C C . THR A 1 166 ? 18.116 3.884 -2.267 1.00 92.94 166 THR A C 1
ATOM 1335 O O . THR A 1 166 ? 17.077 3.699 -2.886 1.00 92.94 166 THR A O 1
ATOM 1338 N N . PHE A 1 167 ? 18.207 3.641 -0.957 1.00 93.19 167 PHE A N 1
ATOM 1339 C CA . PHE A 1 167 ? 17.090 3.152 -0.135 1.00 93.19 167 PHE A CA 1
ATOM 1340 C C . PHE A 1 167 ? 15.947 4.164 0.016 1.00 93.19 167 PHE A C 1
ATOM 1342 O O . PHE A 1 167 ? 14.829 3.785 0.371 1.00 93.19 167 PHE A O 1
ATOM 1349 N N . TRP A 1 168 ? 16.224 5.449 -0.210 1.00 94.69 168 TRP A N 1
ATOM 1350 C CA . TRP A 1 168 ? 15.237 6.516 -0.112 1.00 94.69 168 TRP A CA 1
ATOM 1351 C C . TRP A 1 168 ? 15.565 7.639 -1.092 1.00 94.69 168 TRP A C 1
ATOM 1353 O O . TRP A 1 168 ? 16.717 8.062 -1.203 1.00 94.69 168 TRP A O 1
ATOM 1363 N N . THR A 1 169 ? 14.541 8.135 -1.774 1.00 91.19 169 THR A N 1
ATOM 1364 C CA . THR A 1 169 ? 14.599 9.300 -2.666 1.00 91.19 169 THR A CA 1
ATOM 1365 C C . THR A 1 169 ? 13.679 10.393 -2.135 1.00 91.19 169 THR A C 1
ATOM 1367 O O . THR A 1 169 ? 12.736 10.099 -1.405 1.00 91.19 169 THR A O 1
ATOM 1370 N N . SER A 1 170 ? 13.853 11.638 -2.581 1.00 89.75 170 SER A N 1
ATOM 1371 C CA . SER A 1 170 ? 12.928 12.747 -2.276 1.00 89.75 170 SER A CA 1
ATOM 1372 C C . SER A 1 170 ? 11.578 12.657 -3.010 1.00 89.75 170 SER A C 1
ATOM 1374 O O . SER A 1 170 ? 10.875 13.654 -3.144 1.00 89.75 170 SER A O 1
ATOM 1376 N N . ASP A 1 171 ? 11.217 11.467 -3.491 1.00 89.88 171 ASP A N 1
ATOM 1377 C CA . ASP A 1 171 ? 9.961 11.200 -4.177 1.00 89.88 171 ASP A CA 1
ATOM 1378 C C . ASP A 1 171 ? 8.766 11.436 -3.242 1.00 89.88 171 ASP A C 1
ATOM 1380 O O . ASP A 1 171 ? 8.742 11.011 -2.080 1.00 89.88 171 ASP A O 1
ATOM 1384 N N . ILE A 1 172 ? 7.752 12.114 -3.778 1.00 90.94 172 ILE A N 1
ATOM 1385 C CA . ILE A 1 172 ? 6.564 12.521 -3.033 1.00 90.94 172 ILE A CA 1
ATOM 1386 C C . ILE A 1 172 ? 5.828 11.328 -2.422 1.00 90.94 172 ILE A C 1
ATOM 1388 O O . ILE A 1 172 ? 5.407 11.387 -1.271 1.00 90.94 172 ILE A O 1
ATOM 1392 N N . LYS A 1 173 ? 5.704 10.212 -3.142 1.00 89.31 173 LYS A N 1
ATOM 1393 C CA . LYS A 1 173 ? 4.913 9.063 -2.706 1.00 89.31 173 LYS A CA 1
ATOM 1394 C C . LYS A 1 173 ? 5.633 8.281 -1.612 1.00 89.31 173 LYS A C 1
ATOM 1396 O O . LYS A 1 173 ? 4.966 7.826 -0.684 1.00 89.31 173 LYS A O 1
ATOM 1401 N N . LEU A 1 174 ? 6.967 8.206 -1.656 1.00 92.25 174 LEU A N 1
ATOM 1402 C CA . LEU A 1 174 ? 7.789 7.694 -0.549 1.00 92.25 174 LEU A CA 1
ATOM 1403 C C . LEU A 1 174 ? 7.535 8.509 0.728 1.00 92.25 174 LEU A C 1
ATOM 1405 O O . LEU A 1 174 ? 7.112 7.964 1.752 1.00 92.25 174 LEU A O 1
ATOM 1409 N N . ASN A 1 175 ? 7.727 9.827 0.644 1.00 94.88 175 ASN A N 1
ATOM 1410 C CA . ASN A 1 175 ? 7.601 10.729 1.788 1.00 94.88 175 ASN A CA 1
ATOM 1411 C C . ASN A 1 175 ? 6.176 10.747 2.356 1.00 94.88 175 ASN A C 1
ATOM 1413 O O . ASN A 1 175 ? 5.992 10.597 3.563 1.00 94.88 175 ASN A O 1
ATOM 1417 N N . MET A 1 176 ? 5.155 10.860 1.505 1.00 95.50 176 MET A N 1
ATOM 1418 C CA . MET A 1 176 ? 3.765 10.874 1.958 1.00 95.50 176 MET A CA 1
ATOM 1419 C C . MET A 1 176 ? 3.340 9.538 2.585 1.00 95.50 176 MET A C 1
ATOM 1421 O O . MET A 1 176 ? 2.611 9.537 3.578 1.00 95.50 176 MET A O 1
ATOM 1425 N N . SER A 1 177 ? 3.835 8.403 2.075 1.00 95.56 177 SER A N 1
ATOM 1426 C CA . SER A 1 177 ? 3.580 7.083 2.674 1.00 95.56 177 SER A CA 1
ATOM 1427 C C . SER A 1 177 ? 4.218 6.946 4.059 1.00 95.56 177 SER A C 1
ATOM 1429 O O . SER A 1 177 ? 3.582 6.420 4.974 1.00 95.56 177 SER A O 1
ATOM 1431 N N . ALA A 1 178 ? 5.437 7.465 4.250 1.00 97.00 178 ALA A N 1
ATOM 1432 C CA . ALA A 1 178 ? 6.085 7.504 5.563 1.00 97.00 178 ALA A CA 1
ATOM 1433 C C . ALA A 1 178 ? 5.312 8.378 6.562 1.00 97.00 178 ALA A C 1
ATOM 1435 O O . ALA A 1 178 ? 5.066 7.950 7.690 1.00 97.00 178 ALA A O 1
ATOM 1436 N N . ILE A 1 179 ? 4.871 9.570 6.144 1.00 98.06 179 ILE A N 1
ATOM 1437 C CA . ILE A 1 179 ? 4.064 10.469 6.985 1.00 98.06 179 ILE A CA 1
ATOM 1438 C C . ILE A 1 179 ? 2.737 9.802 7.366 1.00 98.06 179 ILE A C 1
ATOM 1440 O O . ILE A 1 179 ? 2.342 9.833 8.532 1.00 98.06 179 ILE A O 1
ATOM 1444 N N . ALA A 1 180 ? 2.067 9.143 6.419 1.00 97.88 180 ALA A N 1
ATOM 1445 C CA . ALA A 1 180 ? 0.827 8.430 6.700 1.00 97.88 180 ALA A CA 1
ATOM 1446 C C . ALA A 1 180 ? 1.028 7.279 7.703 1.00 97.88 180 ALA A C 1
ATOM 1448 O O . ALA A 1 180 ? 0.206 7.092 8.604 1.00 97.88 180 ALA A O 1
ATOM 1449 N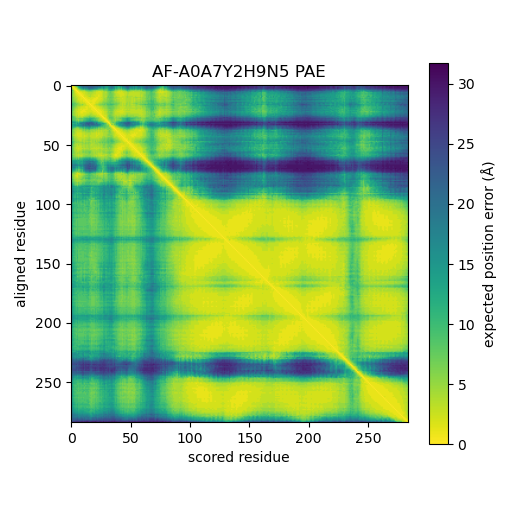 N . LEU A 1 181 ? 2.141 6.543 7.603 1.00 98.12 181 LEU A N 1
ATOM 1450 C CA . LEU A 1 181 ? 2.490 5.511 8.579 1.00 98.12 181 LEU A CA 1
ATOM 1451 C C . LEU A 1 181 ? 2.785 6.110 9.961 1.00 98.12 181 LEU A C 1
ATOM 1453 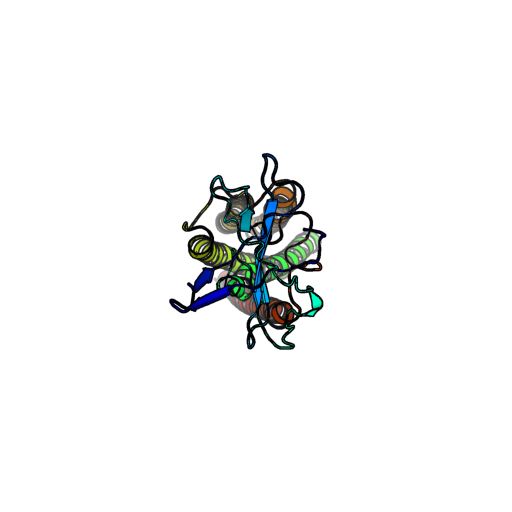O O . LEU A 1 181 ? 2.339 5.551 10.959 1.00 98.12 181 LEU A O 1
ATOM 1457 N N . LEU A 1 182 ? 3.466 7.258 10.041 1.00 98.38 182 LEU A N 1
ATOM 1458 C CA . LEU A 1 182 ? 3.704 7.965 11.307 1.00 98.38 182 LEU A CA 1
ATOM 1459 C C . LEU A 1 182 ? 2.395 8.397 11.984 1.00 98.38 182 LEU A C 1
ATOM 1461 O O . LEU A 1 182 ? 2.254 8.225 13.194 1.00 98.38 182 LEU A O 1
ATOM 1465 N N . ILE A 1 183 ? 1.412 8.881 11.219 1.00 98.62 183 ILE A N 1
ATOM 1466 C CA . ILE A 1 183 ? 0.067 9.197 11.733 1.00 98.62 183 ILE A CA 1
ATOM 1467 C C . ILE A 1 183 ? -0.586 7.939 12.327 1.00 98.62 183 ILE A C 1
ATOM 1469 O O . ILE A 1 183 ? -1.131 7.963 13.429 1.00 98.62 183 ILE A O 1
ATOM 1473 N N . TYR A 1 184 ? -0.477 6.795 11.655 1.00 98.31 184 TYR A N 1
ATOM 1474 C CA . TYR A 1 184 ? -0.991 5.539 12.197 1.00 98.31 184 TYR A CA 1
ATOM 1475 C C . TYR A 1 184 ? -0.168 4.981 13.373 1.00 98.31 184 TYR A C 1
ATOM 1477 O O . TYR A 1 184 ? -0.725 4.337 14.260 1.00 98.31 184 TYR A O 1
ATOM 1485 N N . LEU A 1 185 ? 1.132 5.250 13.467 1.00 98.38 185 LEU A N 1
ATOM 1486 C CA . LEU A 1 185 ? 1.909 4.934 14.671 1.00 98.38 185 LEU A CA 1
ATOM 1487 C C . LEU A 1 185 ? 1.458 5.798 15.858 1.00 98.38 185 LEU A C 1
ATOM 1489 O O . LEU A 1 185 ? 1.318 5.287 16.972 1.00 98.38 185 LEU A O 1
ATOM 1493 N N . ALA A 1 186 ? 1.127 7.069 15.619 1.00 98.38 186 ALA A N 1
ATOM 1494 C CA . ALA A 1 186 ? 0.546 7.942 16.633 1.00 98.38 186 ALA A CA 1
ATOM 1495 C C . ALA A 1 186 ? -0.827 7.443 17.130 1.00 98.38 186 ALA A C 1
ATOM 1497 O O . ALA A 1 186 ? -1.111 7.589 18.319 1.00 98.38 186 ALA A O 1
ATOM 1498 N N . TYR A 1 187 ? -1.626 6.750 16.302 1.00 98.44 187 TYR A N 1
ATOM 1499 C CA . TYR A 1 187 ? -2.827 6.036 16.774 1.00 98.44 187 TYR A CA 1
ATOM 1500 C C . TYR A 1 187 ? -2.502 5.018 17.881 1.00 98.44 187 TYR A C 1
ATOM 1502 O O . TYR A 1 187 ? -3.219 4.947 18.882 1.00 98.44 187 TYR A O 1
ATOM 1510 N N . LEU A 1 188 ? -1.426 4.230 17.737 1.00 97.19 188 LEU A N 1
ATOM 1511 C CA . LEU A 1 188 ? -1.038 3.244 18.756 1.00 97.19 188 LEU A CA 1
ATOM 1512 C C . LEU A 1 188 ? -0.603 3.924 20.052 1.00 97.19 188 LEU A C 1
ATOM 1514 O O . LEU A 1 188 ? -0.992 3.478 21.132 1.00 97.19 188 LEU A O 1
ATOM 1518 N N . VAL A 1 189 ? 0.181 4.998 19.951 1.00 97.94 189 VAL A N 1
ATOM 1519 C CA . VAL A 1 189 ? 0.626 5.777 21.115 1.00 97.94 189 VAL A CA 1
ATOM 1520 C C . VAL A 1 189 ? -0.581 6.370 21.844 1.00 97.94 189 VAL A C 1
ATOM 1522 O O . VAL A 1 189 ? -0.744 6.140 23.041 1.00 97.94 189 VAL A O 1
ATOM 1525 N N . LEU A 1 190 ? -1.474 7.040 21.111 1.00 97.94 190 LEU A N 1
ATOM 1526 C CA . LEU A 1 190 ? -2.694 7.648 21.643 1.00 97.94 190 LEU A CA 1
ATOM 1527 C C . LEU A 1 190 ? -3.593 6.624 22.340 1.00 97.94 190 LEU A C 1
ATOM 1529 O O . LEU A 1 190 ? -4.057 6.837 23.455 1.00 97.94 190 LEU A O 1
ATOM 1533 N N . ARG A 1 191 ? -3.845 5.480 21.701 1.00 97.06 191 ARG A N 1
ATOM 1534 C CA . ARG A 1 191 ? -4.710 4.450 22.282 1.00 97.06 191 ARG A CA 1
ATOM 1535 C C . ARG A 1 191 ? -4.128 3.860 23.567 1.00 97.06 191 ARG A C 1
ATOM 1537 O O . ARG A 1 191 ? -4.881 3.493 24.473 1.00 97.06 191 ARG A O 1
ATOM 1544 N N . ASN A 1 192 ? -2.807 3.716 23.637 1.00 95.75 192 ASN A N 1
ATOM 1545 C CA . ASN A 1 192 ? -2.136 3.133 24.795 1.00 95.75 192 ASN A CA 1
ATOM 1546 C C . ASN A 1 192 ? -1.948 4.128 25.949 1.00 95.75 192 ASN A C 1
ATOM 1548 O O . ASN A 1 192 ? -1.830 3.676 27.085 1.00 95.75 192 ASN A O 1
ATOM 1552 N N . SER A 1 193 ? -1.972 5.441 25.693 1.00 97.06 193 SER A N 1
ATOM 1553 C CA . SER A 1 193 ? -1.840 6.465 26.739 1.00 97.06 193 SER A CA 1
ATOM 1554 C C . SER A 1 193 ? -3.119 6.687 27.553 1.00 97.06 193 SER A C 1
ATOM 1556 O O . SER A 1 193 ? -3.056 7.192 28.671 1.00 97.06 193 SER A O 1
ATOM 1558 N N . ILE A 1 194 ? -4.281 6.292 27.029 1.00 96.62 194 ILE A N 1
ATOM 1559 C CA . ILE A 1 194 ? -5.566 6.478 27.710 1.00 96.62 194 ILE A CA 1
ATOM 1560 C C . ILE A 1 194 ? -5.809 5.320 28.690 1.00 96.62 194 ILE A C 1
ATOM 1562 O O . ILE A 1 194 ? -5.712 4.146 28.326 1.00 96.62 194 ILE A O 1
ATOM 1566 N N . SER A 1 195 ? -6.135 5.623 29.945 1.00 93.06 195 SER A N 1
ATOM 1567 C CA . SER A 1 195 ? -6.433 4.619 30.977 1.00 93.06 195 SER A CA 1
ATOM 1568 C C . SER A 1 195 ? -7.900 4.185 30.954 1.00 93.06 195 SER A C 1
ATOM 1570 O O . SER A 1 195 ? -8.178 2.982 30.931 1.00 93.06 195 SER A O 1
ATOM 1572 N N . ASP A 1 196 ? -8.810 5.159 30.908 1.00 94.19 196 ASP A N 1
ATOM 1573 C CA . ASP A 1 196 ? -10.256 4.955 30.869 1.00 94.19 196 ASP A CA 1
ATOM 1574 C C . ASP A 1 196 ? -10.694 4.193 29.607 1.00 94.19 196 ASP A C 1
ATOM 1576 O O . ASP A 1 196 ? -10.291 4.518 28.487 1.00 94.19 196 ASP A O 1
ATOM 1580 N N . VAL A 1 197 ? -11.508 3.151 29.786 1.00 91.50 197 VAL A N 1
ATOM 1581 C CA . VAL A 1 197 ? -11.871 2.217 28.707 1.00 91.50 197 VAL A CA 1
ATOM 1582 C C . VAL A 1 197 ? -12.792 2.890 27.689 1.00 91.50 197 VAL A C 1
ATOM 1584 O O . VAL A 1 197 ? -12.617 2.692 26.483 1.00 91.50 197 VAL A O 1
ATOM 1587 N N . ASP A 1 198 ? -13.710 3.731 28.158 1.00 93.44 198 ASP A N 1
ATOM 1588 C CA . ASP A 1 198 ? -14.700 4.404 27.317 1.00 93.44 198 ASP A CA 1
ATOM 1589 C C . ASP A 1 198 ? -14.058 5.496 26.476 1.00 93.44 198 ASP A C 1
ATOM 1591 O O . ASP A 1 198 ? -14.225 5.537 25.253 1.00 93.44 198 ASP A O 1
ATOM 1595 N N . SER A 1 199 ? -13.250 6.336 27.120 1.00 95.94 199 SER A N 1
ATOM 1596 C CA . SER A 1 199 ? -12.459 7.367 2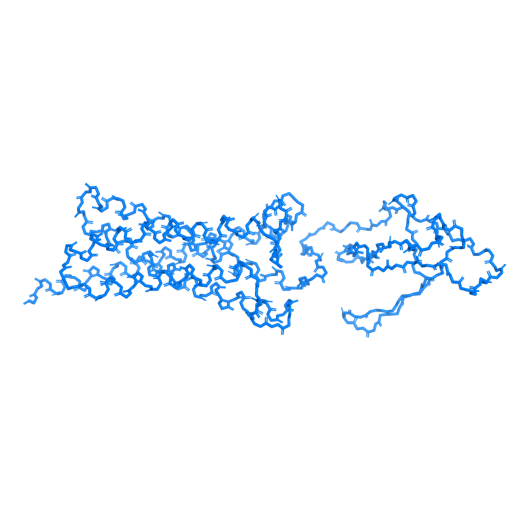6.457 1.00 95.94 199 SER A CA 1
ATOM 1597 C C . SER A 1 199 ? -11.489 6.742 25.462 1.00 95.94 199 SER A C 1
ATOM 1599 O O . SER A 1 199 ? -11.389 7.213 24.329 1.00 95.94 199 SER A O 1
ATOM 1601 N N . LYS A 1 200 ? -10.822 5.637 25.828 1.00 97.06 200 LYS A N 1
ATOM 1602 C CA . LYS A 1 200 ? -9.901 4.922 24.936 1.00 97.06 200 LYS A CA 1
ATOM 1603 C C . LYS A 1 200 ? -10.595 4.474 23.666 1.00 97.06 200 LYS A C 1
ATOM 1605 O O . LYS A 1 200 ? -10.080 4.741 22.580 1.00 97.06 200 LYS A O 1
ATOM 1610 N N . ALA A 1 201 ? -11.727 3.791 23.790 1.00 97.12 201 ALA A N 1
ATOM 1611 C CA . ALA A 1 201 ? -12.446 3.261 22.643 1.00 97.12 201 ALA A CA 1
ATOM 1612 C C . ALA A 1 201 ? -12.990 4.392 21.750 1.00 97.12 201 ALA A C 1
ATOM 1614 O O . ALA A 1 201 ? -12.766 4.385 20.538 1.00 97.12 201 ALA A O 1
ATOM 1615 N N . ARG A 1 202 ? -13.583 5.435 22.345 1.00 98.19 202 ARG A N 1
ATOM 1616 C CA . ARG A 1 202 ? -14.119 6.603 21.624 1.00 98.19 202 ARG A CA 1
ATOM 1617 C C . ARG A 1 202 ? -13.061 7.418 20.903 1.00 98.19 202 ARG A C 1
ATOM 1619 O O . ARG A 1 202 ? -13.183 7.629 19.697 1.00 98.19 202 ARG A O 1
ATOM 1626 N N . ILE A 1 203 ? -12.017 7.838 21.608 1.00 98.38 203 ILE A N 1
ATOM 1627 C CA . ILE A 1 203 ? -10.949 8.663 21.035 1.00 98.38 203 ILE A CA 1
ATOM 1628 C C . ILE A 1 203 ? -10.197 7.876 19.959 1.00 98.38 203 ILE A C 1
ATOM 1630 O O . ILE A 1 203 ? -9.934 8.410 18.884 1.00 98.38 203 ILE A O 1
ATOM 1634 N N . SER A 1 204 ? -9.927 6.585 20.192 1.00 98.31 204 SER A N 1
ATOM 1635 C CA . SER A 1 204 ? -9.294 5.736 19.177 1.00 98.31 204 SER A CA 1
ATOM 1636 C C . SER A 1 204 ? -10.159 5.610 17.925 1.00 98.31 204 SER A C 1
ATOM 1638 O O . SER A 1 204 ? -9.642 5.747 16.823 1.00 98.31 204 SER A O 1
ATOM 1640 N N . ALA A 1 205 ? -11.462 5.347 18.059 1.00 98.56 205 ALA A N 1
ATOM 1641 C CA . ALA A 1 205 ? -12.338 5.186 16.901 1.00 98.56 205 ALA A CA 1
ATOM 1642 C C . ALA A 1 205 ? -12.379 6.458 16.039 1.00 98.56 205 ALA A C 1
ATOM 1644 O O . ALA A 1 205 ? -12.244 6.374 14.820 1.00 98.56 205 ALA A O 1
ATOM 1645 N N . VAL A 1 206 ? -12.484 7.636 16.665 1.00 98.69 206 VAL A N 1
ATOM 1646 C CA . VAL A 1 206 ? -12.435 8.926 15.956 1.00 98.69 206 VAL A CA 1
ATOM 1647 C C . VAL A 1 206 ? -11.076 9.133 15.286 1.00 98.69 206 VAL A C 1
ATOM 1649 O O . VAL A 1 206 ? -11.021 9.460 14.101 1.00 98.69 206 VAL A O 1
ATOM 1652 N N . TYR A 1 207 ? -9.978 8.885 16.006 1.00 98.75 207 TYR A N 1
ATOM 1653 C CA . TYR A 1 207 ? -8.635 9.035 15.448 1.00 98.75 207 TYR A CA 1
ATOM 1654 C C . TYR A 1 207 ? -8.396 8.095 14.266 1.00 98.75 207 TYR A C 1
ATOM 1656 O O . TYR A 1 207 ? -7.803 8.503 13.278 1.00 98.75 207 TYR A O 1
ATOM 1664 N N . ASN A 1 208 ? -8.864 6.847 14.331 1.00 98.81 208 ASN A N 1
ATOM 1665 C CA . ASN A 1 208 ? -8.704 5.882 13.243 1.00 98.81 208 ASN A CA 1
ATOM 1666 C C . ASN A 1 208 ? -9.381 6.366 11.952 1.00 98.81 208 ASN A C 1
ATOM 1668 O O . ASN A 1 208 ? -8.807 6.226 10.875 1.00 98.81 208 ASN A O 1
ATOM 1672 N N . LEU A 1 209 ? -10.566 6.976 12.064 1.00 98.81 209 LEU A N 1
ATOM 1673 C CA . LEU A 1 209 ? -11.269 7.575 10.926 1.00 98.81 209 LEU A CA 1
ATOM 1674 C C . LEU A 1 209 ? -10.521 8.790 10.371 1.00 98.81 209 LEU A C 1
ATOM 1676 O O . LEU A 1 209 ? -10.338 8.892 9.161 1.00 98.81 209 LEU A O 1
ATOM 1680 N N . PHE A 1 210 ? -10.041 9.675 11.246 1.00 98.75 210 PHE A N 1
ATOM 1681 C CA . PHE A 1 210 ? -9.205 10.811 10.857 1.00 98.75 210 PHE A CA 1
ATOM 1682 C C . PHE A 1 210 ? -7.924 10.355 10.136 1.00 98.75 210 PHE A C 1
ATOM 1684 O O . PHE A 1 210 ? -7.644 10.801 9.025 1.00 98.75 210 PHE A O 1
ATOM 1691 N N . ALA A 1 211 ? -7.192 9.407 10.724 1.00 98.62 211 ALA A N 1
ATOM 1692 C CA . ALA A 1 211 ? -5.968 8.846 10.165 1.00 98.62 211 ALA A CA 1
ATOM 1693 C C . ALA A 1 211 ? -6.206 8.193 8.798 1.00 98.62 211 ALA A C 1
ATOM 1695 O O . ALA A 1 211 ? -5.378 8.340 7.903 1.00 98.62 211 ALA A O 1
ATOM 1696 N N . PHE A 1 212 ? -7.349 7.525 8.609 1.00 98.56 212 PHE A N 1
ATOM 1697 C CA . PHE A 1 212 ? -7.710 6.937 7.322 1.00 98.56 212 PHE A CA 1
ATOM 1698 C C . PHE A 1 212 ? -7.930 7.999 6.243 1.00 98.56 212 PHE A C 1
ATOM 1700 O O . PHE A 1 212 ? -7.428 7.859 5.129 1.00 98.56 212 PHE A O 1
ATOM 1707 N N . VAL A 1 213 ? -8.625 9.090 6.572 1.00 98.38 213 VAL A N 1
ATOM 1708 C CA . VAL A 1 213 ? -8.798 10.220 5.647 1.00 98.38 213 VAL A CA 1
ATOM 1709 C C . VAL A 1 213 ? -7.443 10.839 5.296 1.00 98.38 213 VAL A C 1
ATOM 1711 O O . VAL A 1 213 ? -7.154 11.034 4.116 1.00 98.38 213 VAL A O 1
ATOM 1714 N N . CYS A 1 214 ? -6.576 11.074 6.286 1.00 98.19 214 CYS A N 1
ATOM 1715 C CA . CYS A 1 214 ? -5.217 11.558 6.042 1.00 98.19 214 CYS A CA 1
ATOM 1716 C C . CYS A 1 214 ? -4.421 10.605 5.144 1.00 98.19 214 CYS A C 1
ATOM 1718 O O . CYS A 1 214 ? -3.791 11.060 4.196 1.00 98.19 214 CYS A O 1
ATOM 1720 N N . LEU A 1 215 ? -4.479 9.293 5.391 1.00 97.31 215 LEU A N 1
ATOM 1721 C CA . LEU A 1 215 ? -3.830 8.277 4.560 1.00 97.31 215 LEU A CA 1
ATOM 1722 C C . LEU A 1 215 ? -4.318 8.341 3.108 1.00 97.31 215 LEU A C 1
ATOM 1724 O O . LEU A 1 215 ? -3.496 8.308 2.195 1.00 97.31 215 LEU A O 1
ATOM 1728 N N . MET A 1 216 ? -5.628 8.465 2.880 1.00 95.94 216 MET A N 1
ATOM 1729 C CA . MET A 1 216 ? -6.180 8.594 1.528 1.00 95.94 216 MET A CA 1
ATOM 1730 C C . MET A 1 216 ? -5.674 9.862 0.835 1.00 95.94 216 MET A C 1
ATOM 1732 O O . MET A 1 216 ? -5.265 9.807 -0.322 1.00 95.94 216 MET A O 1
ATOM 1736 N N . ILE A 1 217 ? -5.629 10.993 1.536 1.00 94.94 217 ILE A N 1
ATOM 1737 C CA . ILE A 1 217 ? -5.103 12.240 0.971 1.00 94.94 217 ILE A CA 1
ATOM 1738 C C . ILE A 1 217 ? -3.609 12.101 0.644 1.00 94.94 217 ILE A C 1
ATOM 1740 O O . ILE A 1 217 ? -3.192 12.381 -0.478 1.00 94.94 217 ILE A O 1
ATOM 1744 N N . LEU A 1 218 ? -2.814 11.620 1.598 1.00 95.06 218 LEU A N 1
ATOM 1745 C CA . LEU A 1 218 ? -1.358 11.530 1.491 1.00 95.06 218 LEU A CA 1
ATOM 1746 C C . LEU A 1 218 ? -0.905 10.507 0.446 1.00 95.06 218 LEU A C 1
ATOM 1748 O O . LEU A 1 218 ? 0.014 10.781 -0.312 1.00 95.06 218 LEU A O 1
ATOM 1752 N N . VAL A 1 219 ? -1.532 9.332 0.383 1.00 92.00 219 VAL A N 1
ATOM 1753 C CA . VAL A 1 219 ? -1.056 8.231 -0.473 1.00 92.00 219 VAL A CA 1
ATOM 1754 C C . VAL A 1 219 ? -1.822 8.152 -1.792 1.00 92.00 219 VAL A C 1
ATOM 1756 O O . VAL A 1 219 ? -1.253 7.746 -2.807 1.00 92.00 219 VAL A O 1
ATOM 1759 N N . MET A 1 220 ? -3.099 8.551 -1.815 1.00 88.25 220 MET A N 1
ATOM 1760 C CA . MET A 1 220 ? -3.926 8.445 -3.019 1.00 88.25 220 MET A CA 1
ATOM 1761 C C . MET A 1 220 ? -4.124 9.772 -3.752 1.00 88.25 220 MET A C 1
ATOM 1763 O O . MET A 1 220 ? -4.149 9.760 -4.980 1.00 88.25 220 MET A O 1
ATOM 1767 N N . VAL A 1 221 ? -4.237 10.905 -3.059 1.00 89.75 221 VAL A N 1
ATOM 1768 C CA . VAL A 1 221 ? -4.540 12.187 -3.718 1.00 89.75 221 VAL A CA 1
ATOM 1769 C C . VAL A 1 221 ? -3.264 12.932 -4.099 1.00 89.75 221 VAL A C 1
ATOM 1771 O O . VAL A 1 221 ? -2.997 13.102 -5.284 1.00 89.75 221 VAL A O 1
ATOM 1774 N N . ILE A 1 222 ? -2.449 13.325 -3.116 1.00 89.38 222 ILE A N 1
ATOM 1775 C CA . ILE A 1 222 ? -1.271 14.185 -3.324 1.00 89.38 222 ILE A CA 1
ATOM 1776 C C . ILE A 1 222 ? -0.305 13.628 -4.382 1.00 89.38 222 ILE A C 1
ATOM 1778 O O . ILE A 1 222 ? 0.047 14.380 -5.287 1.00 89.38 222 ILE A O 1
ATOM 1782 N N . PRO A 1 223 ? 0.077 12.333 -4.372 1.00 86.56 223 PRO A N 1
ATOM 1783 C CA . PRO A 1 223 ? 1.054 11.816 -5.324 1.00 86.56 223 PRO A CA 1
ATOM 1784 C C . PRO A 1 223 ? 0.584 11.823 -6.777 1.00 86.56 223 PRO A C 1
ATOM 1786 O O . PRO A 1 223 ? 1.413 11.646 -7.657 1.00 86.56 223 PRO A O 1
ATOM 1789 N N . ARG A 1 224 ? -0.722 11.979 -7.033 1.00 83.88 224 ARG A N 1
ATOM 1790 C CA . ARG A 1 224 ? -1.290 12.079 -8.387 1.00 83.88 224 ARG A CA 1
ATOM 1791 C C . ARG A 1 224 ? -1.342 13.517 -8.907 1.00 83.88 224 ARG A C 1
ATOM 1793 O O . ARG A 1 224 ? -1.679 13.719 -10.066 1.00 83.88 224 ARG A O 1
ATOM 1800 N N . LEU A 1 225 ? -1.042 14.503 -8.061 1.00 84.62 225 LEU A N 1
ATOM 1801 C CA . LEU A 1 225 ? -1.006 15.925 -8.419 1.00 84.62 225 LEU A CA 1
ATOM 1802 C C . LEU A 1 225 ? 0.407 16.399 -8.795 1.00 84.62 225 LEU A C 1
ATOM 1804 O O . LEU A 1 225 ? 0.603 17.577 -9.079 1.00 84.62 225 LEU A O 1
ATOM 1808 N N . THR A 1 226 ? 1.391 15.504 -8.747 1.00 80.25 226 THR A N 1
ATOM 1809 C CA . THR A 1 226 ? 2.818 15.805 -8.892 1.00 80.25 226 THR A CA 1
ATOM 1810 C C . THR A 1 226 ? 3.523 14.665 -9.615 1.00 80.25 226 THR A C 1
ATOM 1812 O O . THR A 1 226 ? 3.130 13.508 -9.454 1.00 80.25 226 THR A O 1
ATOM 1815 N N . ASP A 1 227 ? 4.615 14.966 -10.313 1.00 79.25 227 ASP A N 1
ATOM 1816 C CA . ASP A 1 227 ? 5.475 13.934 -10.894 1.00 79.25 227 ASP A CA 1
ATOM 1817 C C . ASP A 1 227 ? 6.109 13.049 -9.811 1.00 79.25 227 ASP A C 1
ATOM 1819 O O . ASP A 1 227 ? 6.379 13.478 -8.685 1.00 79.25 227 ASP A O 1
ATOM 1823 N N . SER A 1 228 ? 6.338 11.781 -10.148 1.00 77.19 228 SER A N 1
ATOM 1824 C CA . SER A 1 228 ? 6.890 10.790 -9.228 1.00 77.19 228 SER A CA 1
ATOM 1825 C C . SER A 1 228 ? 7.672 9.729 -9.978 1.00 77.19 228 SER A C 1
ATOM 1827 O O . SER A 1 228 ? 7.313 9.343 -11.086 1.00 77.19 228 SER A O 1
ATOM 1829 N N . LEU A 1 229 ? 8.697 9.196 -9.319 1.00 75.19 229 LEU A N 1
ATOM 1830 C CA . LEU A 1 229 ? 9.497 8.083 -9.820 1.00 75.19 229 LEU A CA 1
ATOM 1831 C C . LEU A 1 229 ? 8.739 6.747 -9.801 1.00 75.19 229 LEU A C 1
ATOM 1833 O O . LEU A 1 229 ? 9.208 5.766 -10.377 1.00 75.19 229 LEU A O 1
ATOM 1837 N N . HIS A 1 230 ? 7.591 6.670 -9.122 1.00 72.81 230 HIS A N 1
ATOM 1838 C CA . HIS A 1 230 ? 6.848 5.420 -9.025 1.00 72.81 230 HIS A CA 1
ATOM 1839 C C . HIS A 1 230 ? 6.220 5.019 -10.363 1.00 72.81 230 HIS A C 1
ATOM 1841 O O . HIS A 1 230 ? 5.514 5.830 -10.965 1.00 72.81 230 HIS A O 1
ATOM 1847 N N . PRO A 1 231 ? 6.351 3.741 -10.765 1.00 63.53 231 PRO A N 1
ATOM 1848 C CA . PRO A 1 231 ? 5.659 3.218 -11.938 1.00 63.53 231 PRO A CA 1
ATOM 1849 C C . PRO A 1 231 ? 4.144 3.467 -11.868 1.00 63.53 231 PRO A C 1
ATOM 1851 O O . PRO A 1 231 ? 3.521 3.249 -10.821 1.00 63.53 231 PRO A O 1
ATOM 1854 N N . GLY A 1 232 ? 3.554 3.924 -12.977 1.00 61.19 232 GLY A N 1
ATOM 1855 C CA . GLY A 1 232 ? 2.123 4.238 -13.073 1.00 61.19 232 GLY A CA 1
ATOM 1856 C C . GLY A 1 232 ? 1.710 5.574 -12.441 1.00 61.19 232 GLY A C 1
ATOM 1857 O O . GLY A 1 232 ? 0.579 5.700 -11.969 1.00 61.19 232 GLY A O 1
ATOM 1858 N N . ASN A 1 233 ? 2.618 6.555 -12.363 1.00 57.53 233 ASN A N 1
ATOM 1859 C CA . ASN A 1 233 ? 2.284 7.938 -12.018 1.00 57.53 233 ASN A CA 1
ATOM 1860 C C . ASN A 1 233 ? 2.428 8.814 -13.278 1.00 57.53 233 ASN A C 1
ATOM 1862 O O . ASN A 1 233 ? 3.535 9.072 -13.733 1.00 57.53 233 ASN A O 1
ATOM 1866 N N . GLY A 1 234 ? 1.296 9.179 -13.888 1.00 45.69 234 GLY A N 1
ATOM 1867 C CA . GLY A 1 234 ? 1.247 9.867 -15.191 1.00 45.69 234 GLY A CA 1
ATOM 1868 C C . GLY A 1 234 ? -0.123 9.814 -15.881 1.00 45.69 234 GLY A C 1
ATOM 1869 O O . GLY A 1 234 ? -0.207 9.818 -17.102 1.00 45.69 234 GLY A O 1
ATOM 1870 N N . GLY A 1 235 ? -1.211 9.689 -15.112 1.00 38.84 235 GLY A N 1
ATOM 1871 C CA . GLY A 1 235 ? -2.579 9.562 -15.640 1.00 38.84 235 GLY A CA 1
ATOM 1872 C C . GLY A 1 235 ? -3.041 8.123 -15.897 1.00 38.84 235 GLY A C 1
ATOM 1873 O O . GLY A 1 235 ? -4.240 7.863 -15.827 1.00 38.84 235 GLY A O 1
ATOM 1874 N N . ASN A 1 236 ? -2.117 7.173 -16.067 1.00 40.72 236 ASN A N 1
ATOM 1875 C CA . ASN A 1 236 ? -2.427 5.746 -16.066 1.00 40.72 236 ASN A CA 1
ATOM 1876 C C . ASN A 1 236 ? -2.163 5.170 -14.664 1.00 40.72 236 ASN A C 1
ATOM 1878 O O . ASN A 1 236 ? -1.005 5.155 -14.245 1.00 40.72 236 ASN A O 1
ATOM 1882 N N . PRO A 1 237 ? -3.183 4.743 -13.890 1.00 47.84 237 PRO A N 1
ATOM 1883 C CA . PRO A 1 237 ? -2.959 4.107 -12.595 1.00 47.84 237 PRO A CA 1
ATOM 1884 C C . PRO A 1 237 ? -1.958 2.959 -12.739 1.00 47.84 237 PRO A C 1
ATOM 1886 O O . PRO A 1 237 ? -1.938 2.300 -13.771 1.00 47.84 237 PRO A O 1
ATOM 1889 N N . ALA A 1 238 ? -1.233 2.610 -11.674 1.00 44.31 238 ALA A N 1
ATOM 1890 C CA . ALA A 1 238 ? -0.368 1.419 -11.616 1.00 44.31 238 ALA A CA 1
ATOM 1891 C C . ALA A 1 238 ? -1.053 0.072 -11.991 1.00 44.31 238 ALA A C 1
ATOM 1893 O O . ALA A 1 238 ? -0.409 -0.968 -11.940 1.00 44.31 238 ALA A O 1
ATOM 1894 N N . LEU A 1 239 ? -2.348 0.087 -12.342 1.00 46.69 239 LEU A N 1
ATOM 1895 C CA . LEU A 1 239 ? -3.187 -1.030 -12.782 1.00 46.69 239 LEU A CA 1
ATOM 1896 C C . LEU A 1 239 ? -3.970 -0.74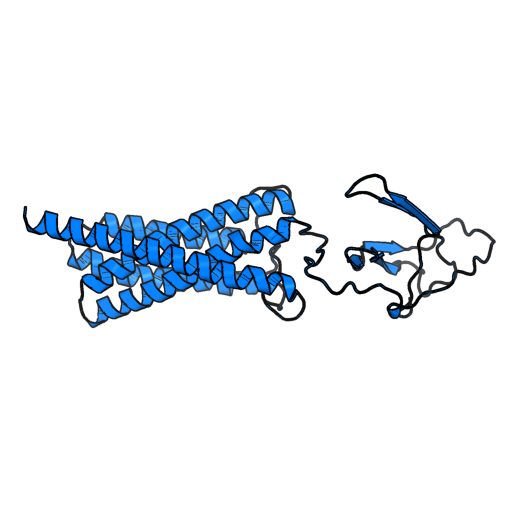4 -14.087 1.00 46.69 239 LEU A C 1
ATOM 1898 O O . LEU A 1 239 ? -4.898 -1.487 -14.398 1.00 46.69 239 LEU A O 1
ATOM 1902 N N . GLY A 1 240 ? -3.692 0.343 -14.814 1.00 40.50 240 GLY A N 1
ATOM 1903 C CA . GLY A 1 240 ? -4.490 0.747 -15.972 1.00 40.50 240 GLY A CA 1
ATOM 1904 C C . GLY A 1 240 ? -3.920 0.289 -17.320 1.00 40.50 240 GLY A C 1
ATOM 1905 O O . GLY A 1 240 ? -2.718 0.365 -17.575 1.00 40.50 240 GLY A O 1
ATOM 1906 N N . GLY A 1 241 ? -4.829 -0.204 -18.168 1.00 51.00 241 GLY A N 1
ATOM 1907 C CA . GLY A 1 241 ? -4.704 -0.332 -19.626 1.00 51.00 241 GLY A CA 1
ATOM 1908 C C . GLY A 1 241 ? -3.543 -1.180 -20.137 1.00 51.00 241 GLY A C 1
ATOM 1909 O O . GLY A 1 241 ? -3.704 -2.382 -20.335 1.00 51.00 241 GLY A O 1
ATOM 1910 N N . GLU A 1 242 ? -2.403 -0.522 -20.351 1.00 46.72 242 GLU A N 1
ATOM 1911 C CA . GLU A 1 242 ? -1.263 -0.986 -21.156 1.00 46.72 242 GLU A CA 1
ATOM 1912 C C . GLU A 1 242 ? -0.006 -1.326 -20.327 1.00 46.72 242 GLU A C 1
ATOM 1914 O O . GLU A 1 242 ? 0.950 -1.900 -20.847 1.00 46.72 242 GLU A O 1
ATOM 1919 N N . ASP A 1 243 ? 0.008 -1.005 -19.025 1.00 47.12 243 ASP A N 1
ATOM 1920 C CA . ASP A 1 243 ? 1.213 -1.134 -18.185 1.00 47.12 243 ASP A CA 1
ATOM 1921 C C . ASP A 1 243 ? 1.299 -2.413 -17.352 1.00 47.12 243 ASP A C 1
ATOM 1923 O O . ASP A 1 243 ? 2.372 -2.781 -16.869 1.00 47.12 243 ASP A O 1
ATOM 1927 N N . LEU A 1 244 ? 0.173 -3.105 -17.190 1.00 56.22 244 LEU A N 1
ATOM 1928 C CA . LEU A 1 244 ? 0.090 -4.341 -16.427 1.00 56.22 244 LEU A CA 1
ATOM 1929 C C . LEU A 1 244 ? -0.328 -5.467 -17.368 1.00 56.22 244 LEU A C 1
ATOM 1931 O O . LEU A 1 244 ? -1.526 -5.648 -17.609 1.00 56.22 244 LEU A O 1
ATOM 1935 N N . ASP A 1 245 ? 0.666 -6.187 -17.883 1.00 65.94 245 ASP A N 1
ATOM 1936 C CA . ASP A 1 245 ? 0.474 -7.362 -18.732 1.00 65.94 245 ASP A CA 1
ATOM 1937 C C . ASP A 1 245 ? -0.465 -8.393 -18.069 1.00 65.94 245 ASP A C 1
ATOM 1939 O O . ASP A 1 245 ? -0.531 -8.512 -16.836 1.00 65.94 245 ASP A O 1
ATOM 1943 N N . ASN A 1 246 ? -1.210 -9.142 -18.884 1.00 67.62 246 ASN A N 1
ATOM 1944 C CA . ASN A 1 246 ? -2.165 -10.150 -18.417 1.00 67.62 246 ASN A CA 1
ATOM 1945 C C . ASN A 1 246 ? -1.486 -11.211 -17.537 1.00 67.62 246 ASN A C 1
ATOM 1947 O O . ASN A 1 246 ? -2.079 -11.677 -16.558 1.00 67.62 246 ASN A O 1
ATOM 1951 N N . THR A 1 247 ? -0.216 -11.514 -17.806 1.00 71.25 247 THR A N 1
ATOM 1952 C CA . THR A 1 247 ? 0.603 -12.418 -16.994 1.00 71.25 247 THR A CA 1
ATOM 1953 C C . THR A 1 247 ? 0.862 -11.859 -15.597 1.00 71.25 247 THR A C 1
ATOM 1955 O O . THR A 1 247 ? 0.721 -12.558 -14.591 1.00 71.25 247 THR A O 1
ATOM 1958 N N . LEU A 1 248 ? 1.184 -10.566 -15.500 1.00 75.81 248 LEU A N 1
ATOM 1959 C CA . LEU A 1 248 ? 1.471 -9.909 -14.225 1.00 75.81 248 LEU A CA 1
ATOM 1960 C C . LEU A 1 248 ? 0.218 -9.864 -13.332 1.00 75.81 248 LEU A C 1
ATOM 1962 O O . LEU A 1 248 ? 0.303 -10.097 -12.123 1.00 75.81 248 LEU A O 1
ATOM 1966 N N . ARG A 1 249 ? -0.965 -9.664 -13.933 1.00 79.25 249 ARG A N 1
ATOM 1967 C CA . ARG A 1 249 ? -2.273 -9.710 -13.248 1.00 79.25 249 ARG A CA 1
ATOM 1968 C C . ARG A 1 249 ? -2.568 -11.067 -12.618 1.00 79.25 249 ARG A C 1
ATOM 1970 O O . ARG A 1 249 ? -3.117 -11.106 -11.515 1.00 79.25 249 ARG A O 1
ATOM 1977 N N . MET A 1 250 ? -2.189 -12.156 -13.294 1.00 81.94 250 MET A N 1
ATOM 1978 C CA . MET A 1 250 ? -2.433 -13.525 -12.831 1.00 81.94 250 MET A CA 1
ATOM 1979 C C . MET A 1 250 ? -1.777 -13.808 -11.475 1.00 81.94 250 MET A C 1
ATOM 1981 O O . MET A 1 250 ? -2.341 -14.553 -10.683 1.00 81.94 250 MET A O 1
ATOM 1985 N N . VAL A 1 251 ? -0.629 -13.195 -11.172 1.00 86.12 251 VAL A N 1
ATOM 1986 C CA . VAL A 1 251 ? 0.058 -13.360 -9.876 1.00 86.12 251 VAL A CA 1
ATOM 1987 C C . VAL A 1 251 ? -0.312 -12.246 -8.896 1.00 86.12 251 VAL A C 1
ATOM 1989 O O . VAL A 1 251 ? -0.523 -12.490 -7.706 1.00 86.12 251 VAL A O 1
ATOM 1992 N N . PHE A 1 252 ? -0.439 -11.016 -9.393 1.00 87.00 252 PHE A N 1
ATOM 1993 C CA . PHE A 1 252 ? -0.640 -9.835 -8.562 1.00 87.00 252 PHE A CA 1
ATOM 1994 C C . PHE A 1 252 ? -1.969 -9.843 -7.786 1.00 87.00 252 PHE A C 1
ATOM 1996 O O . PHE A 1 252 ? -1.975 -9.589 -6.579 1.00 87.00 252 PHE A O 1
ATOM 2003 N N . TYR A 1 253 ? -3.097 -10.172 -8.427 1.00 89.31 253 TYR A N 1
ATOM 2004 C CA . TYR A 1 253 ? -4.391 -10.179 -7.730 1.00 89.31 253 TYR A CA 1
ATOM 2005 C C . TYR A 1 253 ? -4.517 -11.302 -6.690 1.00 89.31 253 TYR A C 1
ATOM 2007 O O . TYR A 1 253 ? -4.945 -11.008 -5.567 1.00 89.31 253 TYR A O 1
ATOM 2015 N N . PRO A 1 254 ? -4.103 -12.557 -6.970 1.00 94.19 254 PRO A N 1
ATOM 2016 C CA . PRO A 1 254 ? -4.035 -13.582 -5.934 1.00 94.19 254 PRO A CA 1
ATOM 2017 C C . PRO A 1 254 ? -3.137 -13.196 -4.759 1.00 94.19 254 PRO A C 1
ATOM 2019 O O . PRO A 1 254 ? -3.500 -13.482 -3.619 1.00 94.19 254 PRO A O 1
ATOM 2022 N N . ALA A 1 255 ? -2.025 -12.490 -4.996 1.00 94.38 255 ALA A N 1
ATOM 2023 C CA . ALA A 1 255 ? -1.180 -11.987 -3.916 1.00 94.38 255 ALA A CA 1
ATOM 2024 C C . ALA A 1 255 ? -1.936 -11.001 -3.006 1.00 94.38 255 ALA A C 1
ATOM 2026 O O . ALA A 1 255 ? -1.899 -11.152 -1.784 1.00 94.38 255 ALA A O 1
ATOM 2027 N N . ILE A 1 256 ? -2.696 -10.048 -3.566 1.00 95.19 256 ILE A N 1
ATOM 2028 C CA . ILE A 1 256 ? -3.541 -9.131 -2.771 1.00 95.19 256 ILE A CA 1
ATOM 2029 C C . ILE A 1 256 ? -4.530 -9.917 -1.905 1.00 95.19 256 ILE A C 1
ATOM 2031 O O . ILE A 1 256 ? -4.677 -9.629 -0.712 1.00 95.19 256 ILE A O 1
ATOM 2035 N N . ILE A 1 257 ? -5.201 -10.915 -2.486 1.00 96.38 257 ILE A N 1
ATOM 2036 C CA . ILE A 1 257 ? -6.167 -11.755 -1.767 1.00 96.38 257 ILE A CA 1
ATOM 2037 C C . ILE A 1 257 ? -5.461 -12.514 -0.638 1.00 96.38 257 ILE A C 1
ATOM 2039 O O . ILE A 1 257 ? -5.926 -12.479 0.501 1.00 96.38 257 ILE A O 1
ATOM 2043 N N . ALA A 1 258 ? -4.317 -13.137 -0.921 1.00 97.44 258 ALA A N 1
ATOM 2044 C CA . ALA A 1 258 ? -3.537 -13.888 0.055 1.00 97.44 258 ALA A CA 1
ATOM 2045 C C . ALA A 1 258 ? -3.093 -13.008 1.234 1.00 97.44 258 ALA A C 1
ATOM 2047 O O . ALA A 1 258 ? -3.348 -13.361 2.386 1.00 97.44 258 ALA A O 1
ATOM 2048 N N . TYR A 1 259 ? -2.514 -11.830 0.972 1.00 98.06 259 TYR A N 1
ATOM 2049 C CA . TYR A 1 259 ? -2.130 -10.891 2.030 1.00 98.06 259 TYR A CA 1
ATOM 2050 C C . TYR A 1 259 ? -3.334 -10.374 2.815 1.00 98.06 259 TYR A C 1
ATOM 2052 O O . TYR A 1 259 ? -3.255 -10.235 4.035 1.00 98.06 259 TYR A O 1
ATOM 2060 N N . THR A 1 260 ? -4.470 -10.133 2.158 1.00 98.19 260 THR A N 1
ATOM 2061 C CA . THR A 1 260 ? -5.697 -9.695 2.839 1.00 98.19 260 THR A CA 1
ATOM 2062 C C . THR A 1 260 ? -6.221 -10.778 3.781 1.00 98.19 260 THR A C 1
ATOM 2064 O O . THR A 1 260 ? -6.518 -10.490 4.940 1.00 98.19 260 THR A O 1
ATOM 2067 N N . LEU A 1 261 ? -6.285 -12.033 3.327 1.00 98.38 261 LEU A N 1
ATOM 2068 C CA . LEU A 1 261 ? -6.701 -13.169 4.153 1.00 98.38 261 LEU A CA 1
ATOM 2069 C C . LEU A 1 261 ? -5.733 -13.408 5.316 1.00 98.38 261 LEU A C 1
ATOM 2071 O O . LEU A 1 261 ? -6.178 -13.597 6.450 1.00 98.38 261 LEU A O 1
ATOM 2075 N N . LEU A 1 262 ? -4.424 -13.324 5.060 1.00 98.50 262 LEU A N 1
ATOM 2076 C CA . LEU A 1 262 ? -3.392 -13.396 6.093 1.00 98.50 262 LEU A CA 1
ATOM 2077 C C . LEU A 1 262 ? -3.584 -12.287 7.135 1.00 98.50 262 LEU A C 1
ATOM 2079 O O . LEU A 1 262 ? -3.590 -12.554 8.336 1.00 98.50 262 LEU A O 1
ATOM 2083 N N . GLY A 1 263 ? -3.808 -11.054 6.687 1.00 98.50 263 GLY A N 1
ATOM 2084 C CA . GLY A 1 263 ? -4.044 -9.908 7.556 1.00 98.50 263 GLY A CA 1
ATOM 2085 C C . GLY A 1 263 ? -5.315 -10.046 8.397 1.00 98.50 263 GLY A C 1
ATOM 2086 O O . GLY A 1 263 ? -5.302 -9.764 9.596 1.00 98.50 263 GLY A O 1
ATOM 2087 N N . ILE A 1 264 ? -6.404 -10.553 7.810 1.00 98.56 264 ILE A N 1
ATOM 2088 C CA . ILE A 1 264 ? -7.646 -10.852 8.537 1.00 98.56 264 ILE A CA 1
ATOM 2089 C C . ILE A 1 264 ? -7.397 -11.933 9.592 1.00 98.56 264 ILE A C 1
ATOM 2091 O O . ILE A 1 264 ? -7.826 -11.774 10.737 1.00 98.56 264 ILE A O 1
ATOM 2095 N N . TRP A 1 265 ? -6.685 -13.007 9.245 1.00 98.62 265 TRP A N 1
ATOM 2096 C CA . TRP A 1 265 ? -6.327 -14.066 10.188 1.00 98.62 265 TRP A CA 1
ATOM 2097 C C . TRP A 1 265 ? -5.491 -13.526 11.358 1.00 98.62 265 TRP A C 1
ATOM 2099 O O . TRP A 1 265 ? -5.851 -13.733 12.520 1.00 98.62 265 TRP A O 1
ATOM 2109 N N . MET A 1 266 ? -4.449 -12.738 11.079 1.00 98.62 266 MET A N 1
ATOM 2110 C CA . MET A 1 266 ? -3.648 -12.068 12.111 1.00 98.62 266 MET A CA 1
ATOM 2111 C C . MET A 1 266 ? -4.516 -11.160 12.996 1.00 98.62 266 MET A C 1
ATOM 2113 O O . MET A 1 266 ? -4.408 -11.191 14.225 1.00 98.62 266 MET A O 1
ATOM 2117 N N . ALA A 1 267 ? -5.428 -10.383 12.405 1.00 98.44 267 ALA A N 1
ATOM 2118 C CA . ALA A 1 267 ? -6.304 -9.480 13.147 1.00 98.44 267 ALA A CA 1
ATOM 2119 C C . ALA A 1 267 ? -7.282 -10.248 14.051 1.00 98.44 267 ALA A C 1
ATOM 2121 O O . ALA A 1 267 ? -7.572 -9.808 15.168 1.00 98.44 267 ALA A O 1
ATOM 2122 N N . GLN A 1 268 ? -7.752 -11.422 13.620 1.00 98.19 268 GLN A N 1
ATOM 2123 C CA . GLN A 1 268 ? -8.559 -12.312 14.454 1.00 98.19 268 GLN A CA 1
ATOM 2124 C C . GLN A 1 268 ? -7.772 -12.836 15.660 1.00 98.19 268 GLN A C 1
ATOM 2126 O O . GLN A 1 268 ? -8.327 -12.879 16.762 1.00 98.19 268 GLN A O 1
ATOM 2131 N N . LEU A 1 269 ? -6.493 -13.191 15.492 1.00 98.12 269 LEU A N 1
ATOM 2132 C CA . LEU A 1 269 ? -5.628 -13.588 16.608 1.00 98.12 269 LEU A CA 1
ATOM 2133 C C . LEU A 1 269 ? -5.451 -12.440 17.610 1.00 98.12 269 LEU A C 1
ATOM 2135 O O . LEU A 1 269 ? -5.702 -12.629 18.803 1.00 98.12 269 LEU A O 1
ATOM 2139 N N . PHE A 1 270 ? -5.137 -11.229 17.134 1.00 97.25 270 PHE A N 1
ATOM 2140 C CA . PHE A 1 270 ? -5.048 -10.037 17.988 1.00 97.25 270 PHE A CA 1
ATOM 2141 C C . PHE A 1 270 ? -6.362 -9.738 18.716 1.00 97.25 270 PHE A C 1
ATOM 2143 O O . PHE A 1 270 ? -6.356 -9.414 19.904 1.00 97.25 270 PHE A O 1
ATOM 2150 N N . TYR A 1 271 ? -7.503 -9.870 18.037 1.00 97.81 271 TYR A N 1
ATOM 2151 C CA . TYR A 1 271 ? -8.821 -9.700 18.647 1.00 97.81 271 TYR A CA 1
ATOM 2152 C C . TYR A 1 271 ? -9.065 -10.713 19.773 1.00 97.81 271 TYR A C 1
ATOM 2154 O O . TYR A 1 271 ? -9.465 -10.321 20.871 1.00 97.81 271 TYR A O 1
ATOM 2162 N N . ARG A 1 272 ? -8.795 -12.003 19.533 1.00 97.25 272 ARG A N 1
ATOM 2163 C CA . ARG A 1 272 ? -8.951 -13.061 20.546 1.00 97.25 272 ARG A CA 1
ATOM 2164 C C . ARG A 1 272 ? -8.046 -12.809 21.751 1.00 97.25 272 ARG A C 1
ATOM 2166 O O . ARG A 1 272 ? -8.521 -12.899 22.882 1.00 97.25 272 ARG A O 1
ATOM 2173 N N . TYR A 1 273 ? -6.795 -12.415 21.509 1.00 96.69 273 TYR A N 1
ATOM 2174 C CA . TYR A 1 273 ? -5.846 -12.025 22.551 1.00 96.69 273 TYR A CA 1
ATOM 2175 C C . TYR A 1 273 ? -6.365 -10.850 23.393 1.00 96.69 273 TYR A C 1
ATOM 2177 O O . TYR A 1 273 ? -6.474 -10.964 24.615 1.00 96.69 273 TYR A O 1
ATOM 2185 N N . LYS A 1 274 ? -6.762 -9.737 22.759 1.00 94.00 274 LYS A N 1
ATOM 2186 C CA . LYS A 1 274 ? -7.274 -8.553 23.472 1.00 94.00 274 LYS A CA 1
ATOM 2187 C C . LYS A 1 274 ? -8.547 -8.866 24.261 1.00 94.00 274 LYS A C 1
ATOM 2189 O O . LYS A 1 274 ? -8.681 -8.427 25.401 1.00 94.00 274 LYS A O 1
ATOM 2194 N N . ARG A 1 275 ? -9.458 -9.660 23.690 1.00 94.06 275 ARG A N 1
ATOM 2195 C CA . ARG A 1 275 ? -10.687 -10.102 24.365 1.00 94.06 275 ARG A CA 1
ATOM 2196 C C . ARG A 1 275 ? -10.379 -10.944 25.603 1.00 94.06 275 ARG A C 1
ATOM 2198 O O . ARG A 1 275 ? -11.027 -10.757 26.628 1.00 94.06 275 ARG A O 1
ATOM 2205 N N . LEU A 1 276 ? -9.409 -11.857 25.523 1.00 94.56 276 LEU A N 1
ATOM 2206 C CA . LEU A 1 276 ? -8.987 -12.661 26.671 1.00 94.56 276 LEU A CA 1
ATOM 2207 C C . LEU A 1 276 ? -8.363 -11.782 27.761 1.00 94.56 276 LEU A C 1
ATOM 2209 O O . LEU A 1 276 ? -8.765 -11.875 28.916 1.00 94.56 276 LEU A O 1
ATOM 2213 N N . LYS A 1 277 ? -7.461 -10.872 27.381 1.00 90.88 277 LYS A N 1
ATOM 2214 C CA . LYS A 1 277 ? -6.824 -9.924 28.305 1.00 90.88 277 LYS A CA 1
ATOM 2215 C C . LYS A 1 277 ? -7.847 -9.050 29.037 1.00 90.88 277 LYS A C 1
ATOM 2217 O O . LYS A 1 277 ? -7.734 -8.858 30.242 1.00 90.88 277 LYS A O 1
ATOM 2222 N N . MET A 1 278 ? -8.871 -8.570 28.330 1.00 87.00 278 MET A N 1
ATOM 2223 C CA . MET A 1 278 ? -9.963 -7.800 28.935 1.00 87.00 278 MET A CA 1
ATOM 2224 C C . MET A 1 278 ? -10.770 -8.637 29.936 1.00 87.00 278 MET A C 1
ATOM 2226 O O . MET A 1 278 ? -11.080 -8.151 31.015 1.00 87.00 278 MET A O 1
ATOM 2230 N N . LYS A 1 279 ? -11.074 -9.902 29.614 1.00 88.56 279 LYS A N 1
ATOM 2231 C CA . LYS A 1 279 ? -11.783 -10.804 30.538 1.00 88.56 279 LYS A CA 1
ATOM 2232 C C . LYS A 1 279 ? -10.994 -11.101 31.810 1.00 88.56 279 LYS A C 1
ATOM 2234 O O . LYS A 1 279 ? -11.612 -11.250 32.854 1.00 88.56 279 LYS A O 1
ATOM 2239 N N . ILE A 1 280 ? -9.670 -11.232 31.714 1.00 90.38 280 ILE A N 1
ATOM 2240 C CA . ILE A 1 280 ? -8.805 -11.462 32.879 1.00 90.38 280 ILE A CA 1
ATOM 2241 C C . ILE A 1 280 ? -8.827 -10.231 33.787 1.00 90.38 280 ILE A C 1
ATOM 2243 O O . ILE A 1 280 ? -9.130 -10.364 34.962 1.00 90.38 280 ILE A O 1
ATOM 2247 N N . LYS A 1 281 ? -8.648 -9.031 33.220 1.00 82.31 281 LYS A N 1
ATOM 2248 C CA . LYS A 1 281 ? -8.655 -7.772 33.981 1.00 82.31 281 LYS A CA 1
ATOM 2249 C C . LYS A 1 281 ? -9.989 -7.467 34.683 1.00 82.31 281 LYS A C 1
ATOM 2251 O O . LYS A 1 281 ? -10.009 -6.708 35.631 1.00 82.31 281 LYS A O 1
ATOM 2256 N N . LEU A 1 282 ? -11.104 -8.007 34.187 1.00 78.88 282 LEU A N 1
ATOM 2257 C CA . LEU A 1 282 ? -12.424 -7.865 34.821 1.00 78.88 282 LEU A CA 1
ATOM 2258 C C . LEU A 1 282 ? -12.678 -8.890 35.941 1.00 78.88 282 LEU A C 1
ATOM 2260 O O . LEU A 1 282 ? -13.704 -8.800 36.609 1.00 78.88 282 LEU A O 1
ATOM 2264 N N . LYS A 1 283 ? -11.818 -9.907 36.083 1.00 75.44 283 LYS A N 1
ATOM 2265 C CA . LYS A 1 283 ? -11.895 -10.909 37.157 1.00 75.44 283 LYS A CA 1
ATOM 2266 C C . LYS A 1 283 ? -11.000 -10.577 38.354 1.00 75.44 283 LYS A C 1
ATOM 2268 O O . LYS A 1 283 ? -11.208 -11.171 39.407 1.00 75.44 283 LYS A O 1
ATOM 2273 N N . GLU A 1 284 ? -10.005 -9.718 38.150 1.00 59.22 284 GLU A N 1
ATOM 2274 C CA . GLU A 1 284 ? -9.142 -9.128 39.184 1.00 59.22 284 GLU A CA 1
ATOM 2275 C C . GLU A 1 284 ? -9.825 -7.905 39.803 1.00 59.22 284 GLU A C 1
ATOM 2277 O O . GLU A 1 284 ? -9.703 -7.742 41.035 1.00 59.22 284 GLU A O 1
#

Secondary structure (DSSP, 8-state):
--TTEE---SEEEE-SSS-EEEE----TT-TT-SSS-EEEEEEEEETTTEEEEEEEEEEE---S---SS------EEGGGSPP--SS-PPP-TTTGGGGGGGGTHHHHHHHHHHHHHHHHHHHHHHHHH--HHHHHHHHHHHHHHHHHHHHHHHHHHHHHHHHHSSS--S-HHHHHHHHHHHHHHHHHHHHHH--SHHHHHHHHHHHHHHHHHHHIIIIIIGGGSS--SSTT-SSS-TTSTTSS-HHHHHHHHHHHHHHHHHHHHHHHHHHHHHHHHHHHHTT-

Foldseek 3Di:
DPPWWDFAFPDKADPDPPDIDTHGDDAQPDPPLPPPFDQDKDWDADPAQFIDIDGSPDGHHHDPDDDPDRPPTDIDGPVPGDDDPDLHDHADPLQGVVVVLCLQQVLLLLLLLVLLVQLLVLLVVCVVPVDVLSLLLSVLSLVLSLVSLVSNLQSCLVSCCVRVVGSDDPFQLSVLSVVLSVLSVVLVVQLVPDDDPSCSSNVSSVSSNVSSVSNCCSNPNVNQVDDGPDPQNDPGRNPHDDNQDPSNVVSRVVSSVVSNVVSSVSSVVSSVVVVVVVVVVVVD

Solvent-accessible surface area (backbone atoms only — not comparable to full-atom values): 16102 Å² total; per-residue (Å²): 116,73,96,58,61,43,78,72,62,79,44,75,47,78,74,57,99,88,44,69,48,74,41,67,86,77,64,91,80,63,82,72,44,84,79,88,33,42,72,38,64,48,72,51,76,38,98,81,81,15,63,39,76,38,79,58,68,45,71,50,60,71,66,94,75,76,75,90,67,85,65,83,71,79,70,41,54,67,85,73,58,57,81,59,92,70,92,58,78,79,75,37,96,71,46,53,80,60,55,63,47,45,45,51,28,52,17,31,45,53,19,22,52,53,34,42,52,55,16,39,54,24,21,53,48,19,77,74,68,69,41,65,68,31,37,44,46,15,55,20,23,43,54,42,24,50,54,31,48,52,50,24,52,53,47,43,22,55,47,32,31,77,58,71,74,35,56,74,68,94,38,52,50,60,52,27,43,52,52,37,48,50,51,52,50,47,51,56,53,56,41,68,71,44,81,54,67,67,60,24,46,52,55,39,31,54,46,51,47,51,44,49,54,49,32,46,43,33,58,63,46,54,40,74,78,48,87,45,87,55,82,46,58,82,90,42,52,72,77,36,92,85,79,54,50,73,52,53,50,68,54,34,54,57,32,24,52,51,44,32,54,51,45,51,52,52,15,49,54,46,28,53,52,53,54,50,54,53,56,51,65,75,72,110